Protein AF-A0A5K0W250-F1 (afdb_monomer)

Solvent-accessible surface area (backbone atoms only — not comparable to full-atom values): 17756 Å² total; per-residue (Å²): 133,63,61,58,96,88,38,73,66,86,60,79,82,60,79,70,53,56,56,56,51,50,5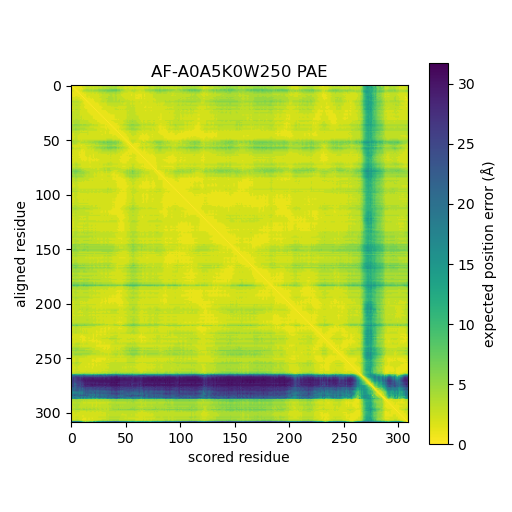0,57,58,65,50,50,58,69,55,44,44,79,78,52,69,74,56,58,79,32,24,36,36,56,65,59,72,46,67,79,70,46,65,46,98,88,66,50,79,48,60,53,56,64,34,53,45,61,74,27,59,80,48,76,64,46,75,96,46,53,82,70,36,53,45,42,55,68,50,26,30,62,35,80,50,66,65,50,19,50,52,47,31,51,47,36,34,58,77,46,15,83,43,23,37,29,36,31,16,77,38,40,70,58,38,52,50,49,54,53,48,44,75,78,39,46,70,61,50,28,50,24,34,35,66,34,46,83,60,80,86,53,71,55,62,61,38,49,57,58,48,57,76,72,51,51,61,33,54,67,61,18,51,52,50,49,63,59,68,71,43,96,60,60,65,27,42,49,48,67,67,25,64,53,47,66,34,36,43,26,36,39,59,78,88,36,42,80,46,49,69,62,47,36,40,32,40,61,64,49,51,56,21,45,56,72,46,69,58,67,74,49,59,43,29,32,28,88,60,44,85,43,57,67,91,70,67,57,69,50,69,44,79,88,59,39,54,53,35,30,38,70,58,77,89,63,98,61,95,70,74,88,85,70,82,48,75,77,48,54,65,48,52,65,72,52,50,34,48,75,89,67,66,57,91,95,65,55,63,48,86,42,78,50,68,90,130

Secondary structure (DSSP, 8-state):
--EETTEEP-----TTHHHHHHHHHHHHHHHHHTTS--GGGSEEEEE------EE-TTS-EE--HHHHHHTSHHHHTPPP-GGG-BSS-HHHHH-S-HHHHHHHHHHHHHHTGGGEEEEEEEEHHHHHHHHHHHHHHHHHHHHHHHHT---TT---HHHHHHHHTT----HHHHHHHHHHHTSS--TTHHHHHSTT--EEEEE-SGGGGGGHHHHHHHHTT--EE--EEE-SS-EEEE-S-TTS-TTS---EE-TTSSEEEEEE----SS---TT---HHHHHHHGGG-EETTTPPTT--EEEEEE---

Foldseek 3Di:
DDDDPPHDDFADDDPCLLVVVLVQVVVQVVLVCVPPNDLLQFAELELAAFEDWDADPVGDIGGFPSNVNLPDCCNQVPPDDSNHHHLQDSLLRNDHDSLLSLLLSVLSCLLRLARHAEYEYAALVSVVVSVVSCLVCLLVSLVCLQQLHDDPVNPDPSSRVVSSVRRDHDNPSSVQSCVLSVDPALFQVSCSSRVNHQAYEHDCPDPNVVCVVVCCRNNVPRAYFDFADAGRNWGFFTFSCRRDDSVPTDTDGDCVTFFKKWQFDDPDPDDDPPPDPDPVNVVVSVVRIDGPVGDDPPTDTDIDTDGDD

Nearest PDB structures (foldseek):
  5kod-assembly4_D  TM=9.990E-01  e=1.930E-44  Arabidopsis thaliana
  7vka-assembly1_A  TM=9.554E-01  e=7.913E-46  Arabidopsis thaliana
  7vka-assembly2_B  TM=9.725E-01  e=6.293E-45  Arabidopsis thaliana
  4b2g-assembly1_A  TM=9.605E-01  e=8.724E-43  Vitis vinifera
  4b2g-assembly2_B  TM=9.635E-01  e=1.027E-41  Vitis vinifera

Mean predicted aligned error: 4.67 Å

InterPro domains:
  IPR004993 GH3 family [PTHR31901] (1-309)
  IPR055377 GH3, middle domain [PF23571] (251-309)

Sequence (309 aa):
SGTSGGERKLMPTIEQELERRSLLYSLLMPVMDQFVPGLDKGKGMYFLFVKSEAKTPGGLVARPVLTSYYKSKHFTERPFDPYTNYTSPDETILCPDPFQSMYSQLLCGLIQHKEVLRVGAVFASGFIRAIKFLEHNWTELARDIRNGHLNSRITDLSVREAVTKILKPDPELAELIEGECMKNSWQGIIPRLWPNTKYIDIIVTGTMAQYIPTLDFYCNRLPLVCTMYASSECYFGLNLNPLSDPKDVCYTLIPTMAYFEFLPVHRNNGVTDPHVISKTQWEKEEKELVELVDVKLGHEYELVVTTFA

Structure (mmCIF, N/CA/C/O backbone):
data_AF-A0A5K0W250-F1
#
_entry.id   AF-A0A5K0W250-F1
#
loop_
_atom_site.group_PDB
_atom_site.id
_atom_site.type_symbol
_atom_site.label_atom_id
_atom_site.label_alt_id
_atom_site.label_comp_id
_atom_site.label_asym_id
_atom_site.label_entity_id
_atom_site.label_seq_id
_atom_site.pdbx_PDB_ins_code
_atom_site.Cartn_x
_atom_site.Cartn_y
_atom_site.Cartn_z
_atom_site.occupancy
_atom_site.B_iso_or_equiv
_atom_site.auth_seq_id
_atom_site.auth_comp_id
_atom_site.auth_asym_id
_atom_site.auth_atom_id
_atom_site.pdbx_PDB_model_num
ATOM 1 N N . SER A 1 1 ? 13.986 2.301 -5.639 1.00 89.19 1 SER A N 1
ATOM 2 C CA . SER A 1 1 ? 14.696 2.660 -4.384 1.00 89.19 1 SER A CA 1
ATOM 3 C C . SER A 1 1 ? 16.207 2.476 -4.477 1.00 89.19 1 SER A C 1
ATOM 5 O O . SER A 1 1 ? 16.887 2.820 -3.517 1.00 89.19 1 SER A O 1
ATOM 7 N N . GLY A 1 2 ? 16.734 1.961 -5.596 1.00 95.38 2 GLY A N 1
ATOM 8 C CA . GLY A 1 2 ? 18.172 1.830 -5.797 1.00 95.38 2 GLY A CA 1
ATOM 9 C C . GLY A 1 2 ? 18.910 3.163 -5.688 1.00 95.38 2 GLY A C 1
ATOM 10 O O . GLY A 1 2 ? 18.343 4.238 -5.924 1.00 95.38 2 GLY A O 1
ATOM 11 N N . THR A 1 3 ? 20.181 3.065 -5.328 1.00 97.06 3 THR A N 1
ATOM 12 C CA . THR A 1 3 ? 21.077 4.200 -5.138 1.00 97.06 3 THR A CA 1
ATOM 13 C C . THR A 1 3 ? 22.264 4.124 -6.094 1.00 97.06 3 THR A C 1
ATOM 15 O O . THR A 1 3 ? 22.542 3.080 -6.685 1.00 97.06 3 THR A O 1
ATOM 18 N N . SER A 1 4 ? 22.938 5.253 -6.281 1.00 96.12 4 SER A N 1
ATOM 19 C CA . SER A 1 4 ? 24.242 5.368 -6.930 1.00 96.12 4 SER A CA 1
ATOM 20 C C . SER A 1 4 ? 25.051 6.401 -6.152 1.00 96.12 4 SER A C 1
ATOM 22 O O . SER A 1 4 ? 24.543 7.484 -5.873 1.00 96.12 4 SER A O 1
ATOM 24 N N . GLY A 1 5 ? 26.261 6.048 -5.712 1.00 96.12 5 GLY A N 1
ATOM 25 C CA . GLY A 1 5 ? 27.067 6.924 -4.849 1.00 96.12 5 GLY A CA 1
ATOM 26 C C . GLY A 1 5 ? 26.409 7.264 -3.502 1.00 96.12 5 GLY A C 1
ATOM 27 O O . GLY A 1 5 ? 26.642 8.338 -2.967 1.00 96.12 5 GLY A O 1
ATOM 28 N N . GLY A 1 6 ? 25.551 6.383 -2.974 1.00 95.50 6 GLY A N 1
ATOM 29 C CA . GLY A 1 6 ? 24.788 6.615 -1.737 1.00 95.50 6 GLY A CA 1
ATOM 30 C C . GLY A 1 6 ? 23.476 7.386 -1.926 1.00 95.50 6 GLY A C 1
ATOM 31 O O . GLY A 1 6 ? 22.594 7.297 -1.075 1.00 95.50 6 GLY A O 1
ATOM 32 N N . GLU A 1 7 ? 23.288 8.040 -3.071 1.00 95.12 7 GLU A N 1
ATOM 33 C CA . GLU A 1 7 ? 22.112 8.857 -3.366 1.00 95.12 7 GLU A CA 1
ATOM 34 C C . GLU A 1 7 ? 21.066 8.101 -4.182 1.00 95.12 7 GLU A C 1
ATOM 36 O O . GLU A 1 7 ? 21.379 7.198 -4.958 1.00 95.12 7 GLU A O 1
ATOM 41 N N . ARG A 1 8 ? 19.788 8.459 -4.020 1.00 97.00 8 ARG A N 1
ATOM 42 C CA . ARG A 1 8 ? 18.691 7.825 -4.771 1.00 97.00 8 ARG A CA 1
ATOM 43 C C . ARG A 1 8 ? 18.822 8.131 -6.261 1.00 97.00 8 ARG A C 1
ATOM 45 O O . ARG A 1 8 ? 18.962 9.290 -6.641 1.00 97.00 8 ARG A O 1
ATOM 52 N N . LYS A 1 9 ? 18.688 7.102 -7.105 1.00 97.62 9 LYS A N 1
ATOM 53 C CA . LYS A 1 9 ? 18.642 7.292 -8.562 1.00 97.62 9 LYS A CA 1
ATOM 54 C C . LYS A 1 9 ? 17.445 8.178 -8.943 1.00 97.62 9 LYS A C 1
ATOM 56 O O . LYS A 1 9 ? 16.330 7.951 -8.464 1.00 97.62 9 LYS A O 1
ATOM 61 N N . LEU A 1 10 ? 17.689 9.181 -9.785 1.00 97.75 10 LEU A N 1
ATOM 62 C CA . LEU A 1 10 ? 16.669 10.091 -10.302 1.00 97.75 10 LEU A CA 1
ATOM 63 C C . LEU A 1 10 ? 16.132 9.540 -11.620 1.00 97.75 10 LEU A C 1
ATOM 65 O O . LEU A 1 10 ? 16.857 9.509 -12.609 1.00 97.75 10 LEU A O 1
ATOM 69 N N . MET A 1 11 ? 14.871 9.115 -11.614 1.00 97.69 11 MET A N 1
ATOM 70 C CA . MET A 1 11 ? 14.216 8.551 -12.791 1.00 97.69 11 MET A CA 1
ATOM 71 C C . MET A 1 11 ? 13.309 9.612 -13.412 1.00 97.69 11 MET A C 1
ATOM 73 O O . MET A 1 11 ? 12.381 10.063 -12.729 1.00 97.69 11 MET A O 1
ATOM 77 N N . PRO A 1 12 ? 13.598 10.075 -14.642 1.00 97.12 12 PRO A N 1
ATOM 78 C CA . PRO A 1 12 ? 12.765 11.066 -15.302 1.00 97.12 12 PRO A CA 1
ATOM 79 C C . PRO A 1 12 ? 11.382 10.480 -15.593 1.00 97.12 12 PRO A C 1
ATOM 81 O O . PRO A 1 12 ? 11.216 9.278 -15.782 1.00 97.12 12 PRO A O 1
ATOM 84 N N . THR A 1 13 ? 10.372 11.340 -15.599 1.00 97.44 13 THR A N 1
ATOM 85 C CA . THR A 1 13 ? 8.993 10.970 -15.913 1.00 97.44 13 THR A CA 1
ATOM 86 C C . THR A 1 13 ? 8.296 12.174 -16.534 1.00 97.44 13 THR A C 1
ATOM 88 O O . THR A 1 13 ? 8.673 13.314 -16.253 1.00 97.44 13 THR A O 1
ATOM 91 N N . ILE A 1 14 ? 7.285 11.917 -17.355 1.00 96.94 14 ILE A N 1
ATOM 92 C CA . ILE A 1 14 ? 6.427 12.931 -17.973 1.00 96.94 14 ILE A CA 1
ATOM 93 C C . ILE A 1 14 ? 5.025 12.875 -17.363 1.00 96.94 14 ILE A C 1
ATOM 95 O O . ILE A 1 14 ? 4.662 11.899 -16.704 1.00 96.94 14 ILE A O 1
ATOM 99 N N . GLU A 1 15 ? 4.228 13.924 -17.556 1.00 94.94 15 GLU A N 1
ATOM 100 C CA . GLU A 1 15 ? 2.884 14.021 -16.970 1.00 94.94 15 GLU A CA 1
ATOM 101 C C . GLU A 1 15 ? 1.970 12.876 -17.434 1.00 94.94 15 GLU A C 1
ATOM 103 O O . GLU A 1 15 ? 1.297 12.254 -16.612 1.00 94.94 15 GLU A O 1
ATOM 108 N N . GLN A 1 16 ? 2.048 12.513 -18.717 1.00 95.00 16 GLN A N 1
ATOM 109 C CA . GLN A 1 16 ? 1.264 11.439 -19.336 1.00 95.00 16 GLN A CA 1
ATOM 110 C C . GLN A 1 16 ? 1.519 10.058 -18.704 1.00 95.00 16 GLN A C 1
ATOM 112 O O . GLN A 1 16 ? 0.654 9.185 -18.750 1.00 95.00 16 GLN A O 1
ATOM 117 N N . GLU A 1 17 ? 2.666 9.838 -18.051 1.00 96.31 17 GLU A N 1
ATOM 118 C CA . GLU A 1 17 ? 2.930 8.575 -17.345 1.00 96.31 17 GLU A CA 1
ATOM 119 C C . GLU A 1 17 ? 1.996 8.363 -16.146 1.00 96.31 17 GLU A C 1
ATOM 121 O O . GLU A 1 17 ? 1.767 7.227 -15.727 1.00 96.31 17 GLU A O 1
ATOM 126 N N . LEU A 1 18 ? 1.413 9.427 -15.581 1.00 94.94 18 LEU A N 1
ATOM 127 C CA . LEU A 1 18 ? 0.404 9.280 -14.529 1.00 94.94 18 LEU A CA 1
ATOM 128 C C . LEU A 1 18 ? -0.884 8.626 -15.044 1.00 94.94 18 LEU A C 1
ATOM 130 O O . LEU A 1 18 ? -1.505 7.863 -14.298 1.00 94.94 18 LEU A O 1
ATOM 134 N N . GLU A 1 19 ? -1.247 8.845 -16.309 1.00 95.56 19 GLU A N 1
ATOM 135 C CA . GLU A 1 19 ? -2.397 8.188 -16.933 1.00 95.56 19 GLU A CA 1
ATOM 136 C C . GLU A 1 19 ? -2.154 6.682 -17.065 1.00 95.56 19 GLU A C 1
ATOM 138 O O . GLU A 1 19 ? -2.996 5.888 -16.649 1.00 95.56 19 GLU A O 1
ATOM 143 N N . ARG A 1 20 ? -0.965 6.269 -17.531 1.00 96.31 20 ARG A N 1
ATOM 144 C CA . ARG A 1 20 ? -0.596 4.843 -17.641 1.00 96.31 20 ARG A CA 1
ATOM 145 C C . ARG A 1 20 ? -0.542 4.150 -16.284 1.00 96.31 20 ARG A C 1
ATOM 147 O O . ARG A 1 20 ? -1.030 3.033 -16.134 1.00 96.31 20 ARG A O 1
ATOM 154 N N . ARG A 1 21 ? 0.013 4.815 -15.265 1.00 96.62 21 ARG A N 1
ATOM 155 C CA . ARG A 1 21 ? 0.019 4.293 -13.887 1.00 96.62 21 ARG A CA 1
ATOM 156 C C . ARG A 1 21 ? -1.402 4.090 -13.371 1.00 96.62 21 ARG A C 1
ATOM 158 O O . ARG A 1 21 ? -1.698 3.045 -12.800 1.00 96.62 21 ARG A O 1
ATOM 165 N N . SER A 1 22 ? -2.276 5.069 -13.597 1.00 95.06 22 SER A N 1
ATOM 166 C CA . SER A 1 22 ? -3.686 4.998 -13.196 1.00 95.06 22 SER A CA 1
ATOM 167 C C . SER A 1 22 ? -4.443 3.905 -13.949 1.00 95.06 22 SER A C 1
ATOM 169 O O . SER A 1 22 ? -5.249 3.208 -13.339 1.00 95.06 22 SER A O 1
ATOM 171 N N . LEU A 1 23 ? -4.135 3.701 -15.233 1.00 95.81 23 LEU A N 1
ATOM 172 C CA . LEU A 1 23 ? -4.641 2.576 -16.018 1.00 95.81 23 LEU A CA 1
ATOM 173 C C . LEU A 1 23 ? -4.213 1.236 -15.409 1.00 95.81 23 LEU A C 1
ATOM 175 O O . LEU A 1 23 ? -5.051 0.363 -15.239 1.00 95.81 23 LEU A O 1
ATOM 179 N N . LEU A 1 24 ? -2.943 1.060 -15.029 1.00 97.44 24 LEU A N 1
ATOM 180 C CA . LEU A 1 24 ? -2.528 -0.199 -14.400 1.00 97.44 24 LEU A CA 1
ATOM 181 C C . LEU A 1 24 ? -3.268 -0.440 -13.073 1.00 97.44 24 LEU A C 1
ATOM 183 O O . LEU A 1 24 ? -3.718 -1.556 -12.820 1.00 97.44 24 LEU A O 1
ATOM 187 N N . TYR A 1 25 ? -3.442 0.602 -12.249 1.00 96.81 25 TYR A N 1
ATOM 188 C CA . TYR A 1 25 ? -4.225 0.505 -11.012 1.00 96.81 25 TYR A CA 1
ATOM 189 C C . TYR A 1 25 ? -5.688 0.122 -11.268 1.00 96.81 25 TYR A C 1
ATOM 191 O O . TYR A 1 25 ? -6.242 -0.677 -10.511 1.00 96.81 25 TYR A O 1
ATOM 199 N N . SER A 1 26 ? -6.309 0.641 -12.332 1.00 96.69 26 SER A N 1
ATOM 200 C CA . SER A 1 26 ? -7.714 0.348 -12.638 1.00 96.69 26 SER A CA 1
ATOM 201 C C . SER A 1 26 ? -7.953 -1.100 -13.074 1.00 96.69 26 SER A C 1
ATOM 203 O O . SER A 1 26 ? -9.081 -1.575 -12.983 1.00 96.69 26 SER A O 1
ATOM 205 N N . LEU A 1 27 ? -6.907 -1.832 -13.477 1.00 98.06 27 LEU A N 1
ATOM 206 C CA . LEU A 1 27 ? -6.991 -3.257 -13.815 1.00 98.06 27 LEU A CA 1
ATOM 207 C C . LEU A 1 27 ? -6.981 -4.178 -12.585 1.00 98.06 27 LEU A C 1
ATOM 209 O O . LEU A 1 27 ? -7.444 -5.315 -12.679 1.00 98.06 27 LEU A O 1
ATOM 213 N N . LEU A 1 28 ? -6.487 -3.715 -11.430 1.00 98.19 28 LEU A N 1
ATOM 214 C CA . LEU A 1 28 ? -6.275 -4.578 -10.259 1.00 98.19 28 LEU A CA 1
ATOM 215 C C . LEU A 1 28 ? -7.587 -5.135 -9.696 1.00 98.19 28 LEU A C 1
ATOM 217 O O . LEU A 1 28 ? -7.700 -6.331 -9.427 1.00 98.19 28 LEU A O 1
ATOM 221 N N . MET A 1 29 ? -8.588 -4.272 -9.522 1.00 97.88 29 MET A N 1
ATOM 222 C CA . MET A 1 29 ? -9.851 -4.648 -8.884 1.00 97.88 29 MET A CA 1
ATOM 223 C C . MET A 1 29 ? -10.766 -5.483 -9.794 1.00 97.88 29 MET A C 1
ATOM 225 O O . MET A 1 29 ? -11.305 -6.467 -9.296 1.00 97.88 29 MET A O 1
ATOM 229 N N . PRO A 1 30 ? -10.875 -5.216 -11.113 1.00 98.12 30 PRO A N 1
ATOM 230 C CA . PRO A 1 30 ? -11.543 -6.125 -12.048 1.00 98.12 30 PRO A CA 1
ATOM 231 C C . PRO A 1 30 ? -10.926 -7.528 -12.115 1.00 98.12 30 PRO A C 1
ATOM 233 O O . PRO A 1 30 ? -11.645 -8.507 -12.312 1.00 98.12 30 PRO A O 1
ATOM 236 N N . VAL A 1 31 ? -9.602 -7.656 -11.955 1.00 98.31 31 VAL A N 1
ATOM 237 C CA . VAL A 1 31 ? -8.966 -8.976 -11.819 1.00 98.31 31 VAL A CA 1
ATOM 238 C C . VAL A 1 31 ? -9.346 -9.604 -10.484 1.00 98.31 31 VAL A C 1
ATOM 240 O O . VAL A 1 31 ? -9.804 -10.739 -10.466 1.00 98.31 31 VAL A O 1
ATOM 243 N N . MET A 1 32 ? -9.221 -8.872 -9.375 1.00 98.38 32 MET A N 1
ATOM 244 C CA . MET A 1 32 ? -9.539 -9.386 -8.040 1.00 98.38 32 MET A CA 1
ATOM 245 C C . MET A 1 32 ? -10.999 -9.842 -7.888 1.00 98.38 32 MET A C 1
ATOM 247 O O . MET A 1 32 ? -11.246 -10.875 -7.267 1.00 98.38 32 MET A O 1
ATOM 251 N N . ASP A 1 33 ? -11.964 -9.116 -8.456 1.00 97.31 33 ASP A N 1
ATOM 252 C CA . ASP A 1 33 ? -13.399 -9.418 -8.321 1.00 97.31 33 ASP A CA 1
ATOM 253 C C . ASP A 1 33 ? -13.782 -10.784 -8.926 1.00 97.31 33 ASP A C 1
ATOM 255 O O . ASP A 1 33 ? -14.722 -11.430 -8.465 1.00 97.31 33 ASP A O 1
ATOM 259 N N . GLN A 1 34 ? -12.985 -11.299 -9.872 1.00 98.06 34 GLN A N 1
ATOM 260 C CA . GLN A 1 34 ? -13.142 -12.659 -10.407 1.00 98.06 34 GLN A CA 1
ATOM 261 C C . GLN A 1 34 ? -12.843 -13.754 -9.368 1.00 98.06 34 GLN A C 1
ATOM 263 O O . GLN A 1 34 ? -13.320 -14.879 -9.507 1.00 98.06 34 GLN A O 1
ATOM 268 N N . PHE A 1 35 ? -12.062 -13.439 -8.329 1.00 98.25 35 PHE A N 1
ATOM 269 C CA . PHE A 1 35 ? -11.615 -14.386 -7.302 1.00 98.25 35 PHE A CA 1
ATOM 270 C C . PHE A 1 35 ? -12.261 -14.130 -5.939 1.00 98.25 35 PHE A C 1
ATOM 272 O O . PHE A 1 35 ? -12.569 -15.070 -5.206 1.00 98.25 35 PHE A O 1
ATOM 279 N N . VAL A 1 36 ? -12.456 -12.860 -5.580 1.00 98.12 36 VAL A N 1
ATOM 280 C CA . VAL A 1 36 ? -12.993 -12.439 -4.283 1.00 98.12 36 VAL A CA 1
ATOM 281 C C . VAL A 1 36 ? -14.141 -11.454 -4.520 1.00 98.12 36 VAL A C 1
ATOM 283 O O . VAL A 1 36 ? -13.928 -10.243 -4.481 1.00 98.12 36 VAL A O 1
ATOM 286 N N . PRO A 1 37 ? -15.374 -11.944 -4.738 1.00 97.38 37 PRO A N 1
ATOM 287 C CA . PRO A 1 37 ? -16.498 -11.081 -5.070 1.00 97.38 37 PRO A CA 1
ATOM 288 C C . PRO A 1 37 ? -16.956 -10.241 -3.874 1.00 97.38 37 PRO A C 1
ATOM 290 O O . PRO A 1 37 ? -16.773 -10.603 -2.699 1.00 97.38 37 PRO A O 1
ATOM 293 N N . GLY A 1 38 ? -17.643 -9.137 -4.168 1.00 97.69 38 GLY A N 1
ATOM 294 C CA . GLY A 1 38 ? -18.330 -8.328 -3.160 1.00 97.69 38 GLY A CA 1
ATOM 295 C C . GLY A 1 38 ? -17.401 -7.410 -2.362 1.00 97.69 38 GLY A C 1
ATOM 296 O O . GLY A 1 38 ? -17.699 -7.122 -1.201 1.00 97.69 38 GLY A O 1
ATOM 297 N N . LEU A 1 39 ? -16.239 -7.043 -2.914 1.00 98.25 39 LEU A N 1
ATOM 298 C CA . LEU A 1 39 ? -15.316 -6.077 -2.297 1.00 98.25 39 LEU A CA 1
ATOM 299 C C . LEU A 1 39 ? -15.808 -4.627 -2.423 1.00 98.25 39 LEU A C 1
ATOM 301 O O . LEU A 1 39 ? -15.399 -3.785 -1.630 1.00 98.25 39 LEU A O 1
ATOM 305 N N . ASP A 1 40 ? -16.719 -4.368 -3.358 1.00 97.88 40 ASP A N 1
ATOM 306 C CA . ASP A 1 40 ? -17.463 -3.120 -3.560 1.00 97.88 40 ASP A CA 1
ATOM 307 C C . ASP A 1 40 ? -18.420 -2.783 -2.399 1.00 97.88 40 ASP A C 1
ATOM 309 O O . ASP A 1 40 ? -18.836 -1.637 -2.237 1.00 97.88 40 ASP A O 1
ATOM 313 N N . LYS A 1 41 ? -18.759 -3.774 -1.565 1.00 98.19 41 LYS A N 1
ATOM 314 C CA . LYS A 1 41 ? -19.709 -3.647 -0.443 1.00 98.19 41 LYS A CA 1
ATOM 315 C C . LYS A 1 41 ? -19.074 -3.193 0.872 1.00 98.19 41 LYS A C 1
ATOM 317 O O . LYS A 1 41 ? -19.741 -3.199 1.905 1.00 98.19 41 LYS A O 1
ATOM 322 N N . GLY A 1 42 ? -17.790 -2.856 0.864 1.00 98.19 42 GLY A N 1
ATOM 323 C CA . GLY A 1 42 ? -17.066 -2.448 2.059 1.00 98.19 42 GLY A CA 1
ATOM 324 C C . GLY A 1 42 ? -15.871 -1.571 1.729 1.00 98.19 42 GLY A C 1
ATOM 325 O O . GLY A 1 42 ? -15.853 -0.872 0.718 1.00 98.19 42 GLY A O 1
ATOM 326 N N . LYS A 1 43 ? -14.879 -1.585 2.616 1.00 98.81 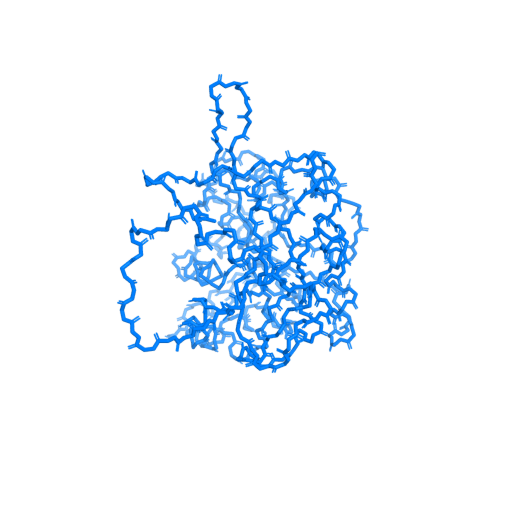43 LYS A N 1
ATOM 327 C CA . LYS A 1 43 ? -13.706 -0.714 2.562 1.00 98.81 43 LYS A CA 1
ATOM 328 C C . LYS A 1 43 ? -12.407 -1.502 2.557 1.00 98.81 43 LYS A C 1
ATOM 330 O O . LYS A 1 43 ? -12.314 -2.614 3.084 1.00 98.81 43 LYS A O 1
ATOM 335 N N . GLY A 1 44 ? -11.382 -0.886 1.981 1.00 98.75 44 GLY A N 1
ATOM 336 C CA . GLY A 1 44 ? -9.995 -1.305 2.140 1.00 98.75 44 GLY A CA 1
ATOM 337 C C . GLY A 1 44 ? -9.291 -0.503 3.232 1.00 98.75 44 GLY A C 1
ATOM 338 O O . GLY A 1 44 ? -9.280 0.726 3.175 1.00 98.75 44 GLY A O 1
ATOM 339 N N . MET A 1 45 ? -8.659 -1.170 4.197 1.00 98.81 45 MET A N 1
ATOM 340 C CA . MET A 1 45 ? -7.776 -0.506 5.161 1.00 98.81 45 MET A CA 1
ATOM 341 C C . MET A 1 45 ? -6.325 -0.588 4.684 1.00 98.81 45 MET A C 1
ATOM 343 O O . MET A 1 45 ? -5.638 -1.583 4.913 1.00 98.81 45 MET A O 1
ATOM 347 N N . TYR A 1 46 ? -5.858 0.474 4.030 1.00 98.81 46 TYR A N 1
ATOM 348 C CA . TYR A 1 46 ? -4.500 0.563 3.500 1.00 98.81 46 TYR A CA 1
ATOM 349 C C . TYR A 1 46 ? -3.668 1.594 4.256 1.00 98.81 46 TYR A C 1
ATOM 351 O O . TYR A 1 46 ? -4.079 2.744 4.396 1.00 98.81 46 TYR A O 1
ATOM 359 N N . PHE A 1 47 ? -2.472 1.189 4.688 1.00 98.75 47 PHE A N 1
ATOM 360 C CA . PHE A 1 47 ? -1.487 2.086 5.294 1.00 98.75 47 PHE A CA 1
ATOM 361 C C . PHE A 1 47 ? -0.568 2.665 4.215 1.00 98.75 47 PHE A C 1
ATOM 363 O O . PHE A 1 47 ? 0.416 2.036 3.801 1.00 98.75 47 PHE A O 1
ATOM 370 N N . LEU A 1 48 ? -0.907 3.865 3.745 1.00 98.62 48 LEU A N 1
ATOM 371 C CA . LEU A 1 48 ? -0.235 4.553 2.641 1.00 98.62 48 LEU A CA 1
ATOM 372 C C . LEU A 1 48 ? 0.511 5.780 3.169 1.00 98.62 48 LEU A C 1
ATOM 374 O O . LEU A 1 48 ? -0.007 6.517 3.999 1.00 98.62 48 LEU A O 1
ATOM 378 N N . PHE A 1 49 ? 1.740 6.009 2.706 1.00 98.44 49 PHE A N 1
ATOM 379 C CA . PHE A 1 49 ? 2.588 7.075 3.247 1.00 98.44 49 PHE A CA 1
ATOM 380 C C . PHE A 1 49 ? 3.279 7.858 2.142 1.00 98.44 49 PHE A C 1
ATOM 382 O O . PHE A 1 49 ? 3.988 7.278 1.310 1.00 98.44 49 PHE A O 1
ATOM 389 N N . VAL A 1 50 ? 3.170 9.182 2.208 1.00 98.25 50 VAL A N 1
ATOM 390 C CA . VAL A 1 50 ? 4.089 10.075 1.504 1.00 98.25 50 VAL A CA 1
ATOM 391 C C . VAL A 1 50 ? 5.482 10.050 2.148 1.00 98.25 50 VAL A C 1
ATOM 393 O O . VAL A 1 50 ? 5.698 9.579 3.268 1.00 98.25 50 VAL A O 1
ATOM 396 N N . LYS A 1 51 ? 6.471 10.528 1.399 1.00 95.62 51 LYS A N 1
ATOM 397 C CA . LYS A 1 51 ? 7.873 10.666 1.817 1.00 95.62 51 LYS A CA 1
ATOM 398 C C . LYS A 1 51 ? 8.390 12.047 1.445 1.00 95.62 51 LYS A C 1
ATOM 400 O O . LYS A 1 51 ? 7.749 12.750 0.670 1.00 95.62 51 LYS A O 1
ATOM 405 N N . SER A 1 52 ? 9.557 12.395 1.982 1.00 93.81 52 SER A N 1
ATOM 406 C CA . SER A 1 52 ? 10.229 13.656 1.689 1.00 93.81 52 SER A CA 1
ATOM 407 C C . SER A 1 52 ? 10.440 13.876 0.189 1.00 93.81 52 SER A C 1
ATOM 409 O O . SER A 1 52 ? 10.598 12.936 -0.597 1.00 93.81 52 SER A O 1
ATOM 411 N N . GLU A 1 53 ? 10.443 15.152 -0.177 1.00 94.94 53 GLU A N 1
ATOM 412 C CA . GLU A 1 53 ? 10.653 15.651 -1.531 1.00 94.94 53 GLU A CA 1
ATOM 413 C C . GLU A 1 53 ? 11.817 16.639 -1.504 1.00 94.94 53 GLU A C 1
ATOM 415 O O . GLU A 1 53 ? 12.078 17.278 -0.483 1.00 94.94 53 GLU A O 1
ATOM 420 N N . ALA A 1 54 ? 12.502 16.773 -2.631 1.00 95.50 54 ALA A N 1
ATOM 421 C CA . ALA A 1 54 ? 13.559 17.751 -2.835 1.00 95.50 54 ALA A CA 1
ATOM 422 C C . ALA A 1 54 ? 13.347 18.475 -4.168 1.00 95.50 54 ALA A C 1
ATOM 424 O O . ALA A 1 54 ? 12.560 18.035 -5.008 1.00 95.50 54 ALA A O 1
ATOM 425 N N . LYS A 1 55 ? 14.064 19.580 -4.376 1.00 97.50 55 LYS A N 1
ATOM 426 C CA . LYS A 1 55 ? 14.163 20.238 -5.682 1.00 97.50 55 LYS A CA 1
ATOM 427 C C . LYS A 1 55 ? 15.570 20.059 -6.235 1.00 97.50 55 LYS A C 1
ATOM 429 O O . LYS A 1 55 ? 16.542 20.213 -5.500 1.00 97.50 55 LYS A O 1
ATOM 434 N N . THR A 1 56 ? 15.675 19.731 -7.516 1.00 96.94 56 THR A N 1
ATOM 435 C CA . THR A 1 56 ? 16.951 19.729 -8.236 1.00 96.94 56 THR A CA 1
ATOM 436 C C . THR A 1 56 ? 17.446 21.171 -8.425 1.00 96.94 56 THR A C 1
ATOM 438 O O . THR A 1 56 ? 16.647 22.106 -8.314 1.00 96.94 56 THR A O 1
ATOM 441 N N . PRO A 1 57 ? 18.732 21.392 -8.762 1.00 97.88 57 PRO A N 1
ATOM 442 C CA . PRO A 1 57 ? 19.243 22.734 -9.060 1.00 97.88 57 PRO A CA 1
ATOM 443 C C . PRO A 1 57 ? 18.474 23.461 -10.176 1.00 97.88 57 PRO A C 1
ATOM 445 O O . PRO A 1 57 ? 18.365 24.681 -10.151 1.00 97.88 57 PRO A O 1
ATOM 448 N N . GLY A 1 58 ? 17.895 22.714 -11.124 1.00 97.25 58 GLY A N 1
ATOM 449 C CA . GLY A 1 58 ? 17.034 23.249 -12.186 1.00 97.25 58 GLY A CA 1
ATOM 450 C C . GLY A 1 58 ? 15.578 23.496 -11.769 1.00 97.25 58 GLY A C 1
ATOM 451 O O . GLY A 1 58 ? 14.758 23.847 -12.609 1.00 97.25 58 GLY A O 1
ATOM 452 N N . GLY A 1 59 ? 15.227 23.284 -10.498 1.00 97.44 59 GLY A N 1
ATOM 453 C CA . GLY A 1 59 ? 13.891 23.538 -9.951 1.00 97.44 59 GLY A CA 1
ATOM 454 C C . GLY A 1 59 ? 12.889 22.385 -10.077 1.00 97.44 59 GLY A C 1
ATOM 455 O O . GLY A 1 59 ? 11.784 22.504 -9.544 1.00 97.44 59 GLY A O 1
ATOM 456 N N . LEU A 1 60 ? 13.256 21.265 -10.713 1.00 97.69 60 LEU A N 1
ATOM 457 C CA . LEU A 1 60 ? 12.387 20.087 -10.833 1.00 97.69 60 LEU A CA 1
ATOM 458 C C . LEU A 1 60 ? 12.235 19.369 -9.489 1.00 97.69 60 LEU A C 1
ATOM 460 O O . LEU A 1 60 ? 13.180 19.285 -8.708 1.00 97.69 60 LEU A O 1
ATOM 464 N N . VAL A 1 61 ? 11.052 18.819 -9.222 1.00 97.62 61 VAL A N 1
ATOM 465 C CA . VAL A 1 61 ? 10.782 18.078 -7.983 1.00 97.62 61 VAL A CA 1
ATOM 466 C C . VAL A 1 61 ? 11.318 16.650 -8.093 1.00 97.62 61 VAL A C 1
ATOM 468 O O . VAL A 1 61 ? 10.985 15.923 -9.024 1.00 97.62 61 VAL A O 1
ATOM 471 N N . ALA A 1 62 ? 12.102 16.227 -7.105 1.00 98.00 62 ALA A N 1
ATOM 472 C CA . ALA A 1 62 ? 12.587 14.863 -6.940 1.00 98.00 62 ALA A CA 1
ATOM 473 C C . ALA A 1 62 ? 11.913 14.216 -5.724 1.00 98.00 62 ALA A C 1
ATOM 475 O O . ALA A 1 62 ? 12.054 14.684 -4.591 1.00 98.00 62 ALA A O 1
ATOM 476 N N . ARG A 1 63 ? 11.167 13.130 -5.951 1.00 97.75 63 ARG A N 1
ATOM 477 C CA . ARG A 1 63 ? 10.425 12.408 -4.905 1.00 97.75 63 ARG A CA 1
ATOM 478 C C . ARG A 1 63 ? 10.159 10.952 -5.289 1.00 97.75 63 ARG A C 1
ATOM 480 O O . ARG A 1 63 ? 10.211 10.621 -6.471 1.00 97.75 63 ARG A O 1
ATOM 487 N N . PRO A 1 64 ? 9.846 10.065 -4.326 1.00 98.25 64 PRO A N 1
ATOM 488 C CA . PRO A 1 64 ? 9.427 8.701 -4.640 1.00 98.25 64 PRO A CA 1
ATOM 489 C C . PRO A 1 64 ? 8.156 8.661 -5.493 1.00 98.25 64 PRO A C 1
ATOM 491 O O . PRO A 1 64 ? 7.250 9.471 -5.299 1.00 98.25 64 PRO A O 1
ATOM 494 N N . VAL A 1 65 ? 8.058 7.668 -6.382 1.00 98.00 65 VAL A N 1
ATOM 495 C CA . VAL A 1 65 ? 6.937 7.541 -7.329 1.00 98.00 65 VAL A CA 1
ATOM 496 C C . VAL A 1 65 ? 5.573 7.477 -6.635 1.00 98.00 65 VAL A C 1
ATOM 498 O O . VAL A 1 65 ? 4.639 8.145 -7.064 1.00 98.00 65 VAL A O 1
ATOM 501 N N . LEU A 1 66 ? 5.470 6.773 -5.503 1.00 98.00 66 LEU A N 1
ATOM 502 C CA . LEU A 1 66 ? 4.230 6.689 -4.726 1.00 98.00 66 LEU A CA 1
ATOM 503 C C . LEU A 1 66 ? 3.856 8.019 -4.068 1.00 98.00 66 LEU A C 1
ATOM 505 O O . LEU A 1 66 ? 2.694 8.398 -4.108 1.00 98.00 66 LEU A O 1
ATOM 509 N N . THR A 1 67 ? 4.829 8.778 -3.545 1.00 98.31 67 THR A N 1
ATOM 510 C CA . THR A 1 67 ? 4.575 10.153 -3.080 1.00 98.31 67 THR A CA 1
ATOM 511 C C . THR A 1 67 ? 4.012 11.000 -4.216 1.00 98.31 67 THR A C 1
ATOM 513 O O . THR A 1 67 ? 3.075 11.765 -4.005 1.00 98.31 67 THR A O 1
ATOM 516 N N . SER A 1 68 ? 4.570 10.855 -5.425 1.00 98.25 68 SER A N 1
ATOM 517 C CA . SER A 1 68 ? 4.074 11.575 -6.595 1.00 98.25 68 SER A CA 1
ATOM 518 C C . SER A 1 68 ? 2.650 11.180 -6.966 1.00 98.25 68 SER A C 1
ATOM 520 O O . SER A 1 68 ? 1.861 12.060 -7.291 1.00 98.25 68 SER A O 1
ATOM 522 N N . TYR A 1 69 ? 2.322 9.889 -6.889 1.00 98.38 69 TYR A N 1
ATOM 523 C CA . TYR A 1 69 ? 0.981 9.383 -7.163 1.00 98.38 69 TYR A CA 1
ATOM 524 C C . TYR A 1 69 ? -0.039 9.873 -6.128 1.00 98.38 69 TYR A C 1
ATOM 526 O O . TYR A 1 69 ? -1.037 10.472 -6.517 1.00 98.38 69 TYR A O 1
ATOM 534 N N . TYR A 1 70 ? 0.239 9.729 -4.826 1.00 98.31 70 TYR A N 1
ATOM 535 C CA . TYR A 1 70 ? -0.683 10.162 -3.766 1.00 98.31 70 TYR A CA 1
ATOM 536 C C . TYR A 1 70 ? -0.957 11.668 -3.794 1.00 98.31 70 TYR A C 1
ATOM 538 O O . TYR A 1 70 ? -2.055 12.093 -3.466 1.00 98.31 70 TYR A O 1
ATOM 546 N N . LYS A 1 71 ? 0.020 12.481 -4.219 1.00 98.06 71 LYS A N 1
ATOM 547 C CA . LYS A 1 71 ? -0.140 13.936 -4.387 1.00 98.06 71 LYS A CA 1
ATOM 548 C C . LYS A 1 71 ? -0.693 14.358 -5.750 1.00 98.06 71 LYS A C 1
ATOM 550 O O . LYS A 1 71 ? -0.793 15.554 -6.012 1.00 98.06 71 LYS A O 1
ATOM 555 N N . SER A 1 72 ? -0.973 13.414 -6.643 1.00 97.81 72 SER A N 1
ATOM 556 C CA . SER A 1 72 ? -1.535 13.711 -7.961 1.00 97.81 72 SER A CA 1
ATOM 557 C C . SER A 1 72 ? -3.057 13.779 -7.908 1.00 97.81 72 SER A C 1
ATOM 559 O O . SER A 1 72 ? -3.686 13.135 -7.067 1.00 97.81 72 SER A O 1
ATOM 561 N N . LYS A 1 73 ? -3.652 14.473 -8.881 1.00 96.75 73 LYS A N 1
ATOM 562 C CA . LYS A 1 73 ? -5.109 14.528 -9.053 1.00 96.75 73 LYS A CA 1
ATOM 563 C C . LYS A 1 73 ? -5.736 13.156 -9.297 1.00 96.75 73 LYS A C 1
ATOM 565 O O . LYS A 1 73 ? -6.854 12.921 -8.868 1.00 96.75 73 LYS A O 1
ATOM 570 N N . HIS A 1 74 ? -4.994 12.223 -9.895 1.00 95.88 74 HIS A N 1
ATOM 571 C CA . HIS A 1 74 ? -5.450 10.841 -10.066 1.00 95.88 74 HIS A CA 1
ATOM 572 C C . HIS A 1 74 ? -5.709 10.123 -8.741 1.00 95.88 74 HIS A C 1
ATOM 574 O O . HIS A 1 74 ? -6.451 9.148 -8.722 1.00 95.88 74 HIS A O 1
ATOM 580 N N . PHE A 1 75 ? -5.095 10.588 -7.650 1.00 97.06 75 PHE A N 1
ATOM 581 C CA . PHE A 1 75 ? -5.391 10.111 -6.311 1.00 97.06 75 PHE A CA 1
ATOM 582 C C . PHE A 1 75 ? -6.358 11.063 -5.606 1.00 97.06 75 PHE A C 1
ATOM 584 O O . PHE A 1 75 ? -7.464 10.651 -5.280 1.00 97.06 75 PHE A O 1
ATOM 591 N N . THR A 1 76 ? -5.997 12.335 -5.420 1.00 96.81 76 THR A N 1
ATOM 592 C CA . THR A 1 76 ? -6.755 13.274 -4.564 1.00 96.81 76 THR A CA 1
ATOM 593 C C . THR A 1 76 ? -8.099 13.717 -5.138 1.00 96.81 76 THR A C 1
ATOM 595 O O . THR A 1 76 ? -8.979 14.139 -4.399 1.00 96.81 76 THR A O 1
ATOM 598 N N . GLU A 1 77 ? -8.256 13.654 -6.458 1.00 96.38 77 GLU A N 1
ATOM 599 C CA . GLU A 1 77 ? -9.484 13.998 -7.187 1.00 96.38 77 GLU A CA 1
ATOM 600 C C . GLU A 1 77 ? -10.029 12.761 -7.927 1.00 96.38 77 GLU A C 1
ATOM 602 O O . GLU A 1 77 ? -10.714 12.884 -8.944 1.00 96.38 77 GLU A O 1
ATOM 607 N N . ARG A 1 78 ? -9.703 11.548 -7.443 1.00 94.88 78 ARG A N 1
ATOM 608 C CA . ARG A 1 78 ? -10.181 10.296 -8.045 1.00 94.88 78 ARG A CA 1
ATOM 609 C C . ARG A 1 78 ? -11.715 10.268 -8.076 1.00 94.88 78 ARG A C 1
ATOM 611 O O . ARG A 1 78 ? -12.343 10.631 -7.076 1.00 94.88 78 ARG A O 1
ATOM 618 N N . PRO A 1 79 ? -12.339 9.840 -9.191 1.00 94.31 79 PRO A N 1
ATOM 619 C CA . PRO A 1 79 ? -13.784 9.671 -9.227 1.00 94.31 79 PRO A CA 1
ATOM 620 C C . PRO A 1 79 ? -14.204 8.632 -8.187 1.00 94.31 79 PRO A C 1
ATOM 622 O O . PRO A 1 79 ? -13.424 7.753 -7.819 1.00 94.31 79 PRO A O 1
ATOM 625 N N . PHE A 1 80 ? -15.449 8.726 -7.725 1.00 94.06 80 PHE A N 1
ATOM 626 C CA . PHE A 1 80 ? -15.990 7.698 -6.849 1.00 94.06 80 PHE A CA 1
ATOM 627 C C . PHE A 1 80 ? -15.939 6.337 -7.552 1.00 94.06 80 PHE A C 1
ATOM 629 O O . PHE A 1 80 ? -16.527 6.153 -8.617 1.00 94.06 80 PHE A O 1
ATOM 636 N N . ASP A 1 81 ? -15.256 5.393 -6.918 1.00 94.88 81 ASP A N 1
ATOM 637 C CA . ASP A 1 81 ? -15.205 3.991 -7.300 1.00 94.88 81 ASP A CA 1
ATOM 638 C C . ASP A 1 81 ? -15.400 3.169 -6.016 1.00 94.88 81 ASP A C 1
ATOM 640 O O . ASP A 1 81 ? -14.635 3.358 -5.060 1.00 94.88 81 ASP A O 1
ATOM 644 N N . PRO A 1 82 ? -16.399 2.267 -5.952 1.00 95.62 82 PRO A N 1
ATOM 645 C CA . PRO A 1 82 ? -16.627 1.442 -4.769 1.00 95.62 82 PRO A CA 1
ATOM 646 C C . PRO A 1 82 ? -15.397 0.607 -4.373 1.00 95.62 82 PRO A C 1
ATOM 648 O O . PRO A 1 82 ? -15.216 0.307 -3.193 1.00 95.62 82 PRO A O 1
ATOM 651 N N . TYR A 1 83 ? -14.499 0.295 -5.312 1.00 95.56 83 TYR A N 1
ATOM 652 C CA . TYR A 1 83 ? -13.263 -0.436 -5.040 1.00 95.56 83 TYR A CA 1
ATOM 653 C C . TYR A 1 83 ? -12.079 0.441 -4.607 1.00 95.56 83 TYR A C 1
ATOM 655 O O . TYR A 1 83 ? -11.038 -0.094 -4.224 1.00 95.56 83 TYR A O 1
ATOM 663 N N . THR A 1 84 ? -12.202 1.769 -4.595 1.00 94.19 84 THR A N 1
ATOM 664 C CA . THR A 1 84 ? -11.192 2.677 -4.005 1.00 94.19 84 THR A CA 1
ATOM 665 C C . THR A 1 84 ? -11.696 3.364 -2.734 1.00 94.19 84 THR A C 1
ATOM 667 O O . THR A 1 84 ? -11.135 4.362 -2.274 1.00 94.19 84 THR A O 1
ATOM 670 N N . ASN A 1 85 ? -12.740 2.793 -2.125 1.00 97.19 85 ASN A N 1
ATOM 671 C CA . ASN A 1 85 ? -13.282 3.215 -0.842 1.00 97.19 85 ASN A CA 1
ATOM 672 C C . ASN A 1 85 ? -12.352 2.778 0.305 1.00 97.19 85 ASN A C 1
ATOM 674 O O . ASN A 1 85 ? -12.375 1.627 0.757 1.00 97.19 85 ASN A O 1
ATOM 678 N N . TYR A 1 86 ? -11.484 3.688 0.746 1.00 98.44 86 TYR A N 1
ATOM 679 C CA . TYR A 1 86 ? -10.512 3.434 1.807 1.00 98.44 86 TYR A CA 1
ATOM 680 C C . TYR A 1 86 ? -10.989 3.941 3.165 1.00 98.44 86 TYR A C 1
ATOM 682 O O . TYR A 1 86 ? -11.740 4.908 3.259 1.00 98.44 86 TYR A O 1
ATOM 690 N N . THR A 1 87 ? -10.510 3.312 4.240 1.00 98.75 87 THR A N 1
ATOM 691 C CA . THR A 1 87 ? -10.761 3.808 5.604 1.00 98.75 87 THR A CA 1
ATOM 692 C C . THR A 1 87 ? -10.027 5.115 5.892 1.00 98.75 87 THR A C 1
ATOM 694 O O . THR A 1 87 ? -10.513 5.918 6.681 1.00 98.75 87 THR A O 1
ATOM 697 N N . SER A 1 88 ? -8.848 5.297 5.297 1.00 98.62 88 SER A N 1
ATOM 698 C CA . SER A 1 88 ? -7.946 6.427 5.522 1.00 98.62 88 SER A CA 1
ATOM 699 C C . SER A 1 88 ? -8.356 7.632 4.666 1.00 98.62 88 SER A C 1
ATOM 701 O O . SER A 1 88 ? -8.304 7.519 3.440 1.00 98.62 88 SER A O 1
ATOM 703 N N . PRO A 1 89 ? -8.707 8.787 5.263 1.00 98.44 89 PRO A N 1
ATOM 704 C CA . PRO A 1 89 ? -8.871 10.033 4.517 1.00 98.44 89 PRO A CA 1
ATOM 705 C C . PRO A 1 89 ? -7.568 10.445 3.824 1.00 98.44 89 PRO A C 1
ATOM 707 O O . PRO A 1 89 ? -6.477 10.199 4.353 1.00 98.44 89 PRO A O 1
ATOM 710 N N . ASP A 1 90 ? -7.665 11.121 2.682 1.00 98.56 90 ASP A N 1
ATOM 711 C CA . ASP A 1 90 ? -6.498 11.532 1.898 1.00 98.56 90 ASP A CA 1
ATOM 712 C C . ASP A 1 90 ? -5.546 12.421 2.717 1.00 98.56 90 ASP A C 1
ATOM 714 O O . ASP A 1 90 ? -4.329 12.260 2.642 1.00 98.56 90 ASP A O 1
ATOM 718 N N . GLU A 1 91 ? -6.072 13.281 3.592 1.00 98.69 91 GLU A N 1
ATOM 719 C CA . GLU A 1 91 ? -5.287 14.146 4.480 1.00 98.69 91 GLU A CA 1
ATOM 720 C C . GLU A 1 91 ? -4.390 13.342 5.434 1.00 98.69 91 GLU A C 1
ATOM 722 O O . GLU A 1 91 ? -3.253 13.731 5.703 1.00 98.69 91 GLU A O 1
ATOM 727 N N . THR A 1 92 ? -4.858 12.180 5.902 1.00 98.69 92 THR A N 1
ATOM 728 C CA . THR A 1 92 ? -4.069 11.291 6.774 1.00 98.69 92 THR A CA 1
ATOM 729 C C . THR A 1 92 ? -2.917 10.620 6.024 1.00 98.69 92 THR A C 1
ATOM 731 O O . THR A 1 92 ? -1.837 10.422 6.586 1.00 98.69 92 THR A O 1
ATOM 734 N N . ILE A 1 93 ? -3.106 10.324 4.734 1.00 98.75 93 ILE A N 1
ATOM 735 C CA . ILE A 1 93 ? -2.095 9.731 3.845 1.00 98.75 93 ILE A CA 1
ATOM 736 C C . ILE A 1 93 ? -1.058 10.780 3.429 1.00 98.75 93 ILE A C 1
ATOM 738 O O . ILE A 1 93 ? 0.139 10.488 3.339 1.00 98.75 93 ILE A O 1
ATOM 742 N N . LEU A 1 94 ? -1.522 12.006 3.177 1.00 98.62 94 LEU A N 1
ATOM 743 C CA . LEU A 1 94 ? -0.717 13.142 2.732 1.00 98.62 94 LEU A CA 1
ATOM 744 C C . LEU A 1 94 ? 0.032 13.850 3.866 1.00 98.62 94 LEU A C 1
ATOM 746 O O . LEU A 1 94 ? 0.909 14.672 3.583 1.00 98.62 94 LEU A O 1
ATOM 750 N N . CYS A 1 95 ? -0.271 13.518 5.122 1.00 98.50 95 CYS A N 1
ATOM 751 C CA . CYS A 1 95 ? 0.434 14.046 6.279 1.00 98.50 95 CYS A CA 1
ATOM 752 C C . CYS A 1 95 ? 1.936 13.693 6.208 1.00 98.50 95 CYS A C 1
ATOM 754 O O . CYS A 1 95 ? 2.297 12.513 6.134 1.00 98.50 95 CYS A O 1
ATOM 756 N N . PRO A 1 96 ? 2.837 14.694 6.228 1.00 97.31 96 PRO A N 1
ATOM 757 C CA . PRO A 1 96 ? 4.272 14.458 6.102 1.00 97.31 96 PRO A CA 1
ATOM 758 C C . PRO A 1 96 ? 4.893 13.867 7.373 1.00 97.31 96 PRO A C 1
ATOM 760 O O . PRO A 1 96 ? 5.965 13.266 7.291 1.00 97.31 96 PRO A O 1
ATOM 763 N N . ASP A 1 97 ? 4.242 14.034 8.529 1.00 98.31 97 ASP A N 1
ATOM 764 C CA . ASP A 1 97 ? 4.666 13.452 9.800 1.00 98.31 97 ASP A CA 1
ATOM 765 C C . ASP A 1 97 ? 4.289 11.957 9.842 1.00 98.31 97 ASP A C 1
ATOM 767 O O . ASP A 1 97 ? 3.101 11.612 9.888 1.00 98.31 97 ASP A O 1
ATOM 771 N N . PRO A 1 98 ? 5.271 11.033 9.855 1.00 97.06 98 PRO A N 1
ATOM 772 C CA . PRO A 1 98 ? 4.982 9.604 9.808 1.00 97.06 98 PRO A CA 1
ATOM 773 C C . PRO A 1 98 ? 4.248 9.077 11.043 1.00 97.06 98 PRO A C 1
ATOM 775 O O . PRO A 1 98 ? 3.540 8.075 10.929 1.00 97.06 98 PRO A O 1
ATOM 778 N N . PHE A 1 99 ? 4.435 9.699 12.212 1.00 98.44 99 PHE A N 1
ATOM 779 C CA . PHE A 1 99 ? 3.730 9.309 13.430 1.00 98.44 99 PHE A CA 1
ATOM 780 C C . PHE A 1 99 ? 2.257 9.694 13.313 1.00 98.44 99 PHE A C 1
ATOM 782 O O . PHE A 1 99 ? 1.390 8.842 13.500 1.00 98.44 99 PHE A O 1
ATOM 789 N N . GLN A 1 100 ? 1.975 10.946 12.945 1.00 98.75 100 GLN A N 1
ATOM 790 C CA . GLN A 1 100 ? 0.602 11.441 12.835 1.00 98.75 100 GLN A CA 1
ATOM 791 C C . GLN A 1 100 ? -0.172 10.733 11.722 1.00 98.75 100 GLN A C 1
ATOM 793 O O . GLN A 1 100 ? -1.320 10.335 11.930 1.00 98.75 100 GLN A O 1
ATOM 798 N N . SER A 1 101 ? 0.477 10.498 10.578 1.00 98.81 101 SER A N 1
ATOM 799 C CA . SER A 1 101 ? -0.086 9.722 9.472 1.00 98.81 101 SER A CA 1
ATOM 800 C C . SER A 1 101 ? -0.425 8.288 9.895 1.00 98.81 101 SER A C 1
ATOM 802 O O . SER A 1 101 ? -1.547 7.835 9.688 1.00 98.81 101 SER A O 1
ATOM 804 N N . MET A 1 102 ? 0.500 7.577 10.553 1.00 98.81 102 MET A N 1
ATOM 805 C CA . MET A 1 102 ? 0.253 6.205 11.021 1.00 98.81 102 MET A CA 1
ATOM 806 C C . MET A 1 102 ? -0.864 6.149 12.069 1.00 98.81 102 MET A C 1
ATOM 808 O O . MET A 1 102 ? -1.767 5.322 11.958 1.00 98.81 102 MET A O 1
ATOM 812 N N . TYR A 1 103 ? -0.810 7.031 13.071 1.00 98.88 103 TYR A N 1
ATOM 813 C CA . TYR A 1 103 ? -1.785 7.070 14.160 1.00 98.88 103 TYR A CA 1
ATOM 814 C C . TYR A 1 103 ? -3.198 7.320 13.634 1.00 98.88 103 TYR A C 1
ATOM 816 O O . TYR A 1 103 ? -4.122 6.574 13.953 1.00 98.88 103 TYR A O 1
ATOM 824 N N . SER A 1 104 ? -3.359 8.345 12.794 1.00 98.81 104 SER A N 1
ATOM 825 C CA . SER A 1 104 ? -4.662 8.717 12.243 1.00 98.81 104 SER A CA 1
ATOM 826 C C . SER A 1 104 ? -5.224 7.650 11.304 1.00 98.81 104 SER A C 1
ATOM 828 O O . SER A 1 104 ? -6.389 7.296 11.455 1.00 98.81 104 SER A O 1
ATOM 830 N N . GLN A 1 105 ? -4.420 7.066 10.408 1.00 98.88 105 GLN A N 1
ATOM 831 C CA . GLN A 1 105 ? -4.878 5.979 9.529 1.00 98.88 105 GLN A CA 1
ATOM 832 C C . GLN A 1 105 ? -5.343 4.750 10.319 1.00 98.88 105 GLN A C 1
ATOM 834 O O . GLN A 1 105 ? -6.401 4.189 10.033 1.00 98.88 105 GLN A O 1
ATOM 839 N N . LEU A 1 106 ? -4.587 4.357 11.349 1.00 98.81 106 LEU A N 1
ATOM 840 C CA . LEU A 1 106 ? -4.940 3.229 12.209 1.00 98.81 106 LEU A CA 1
ATOM 841 C C . LEU A 1 106 ? -6.221 3.507 13.008 1.00 98.81 106 LEU A C 1
ATOM 843 O O . LEU A 1 106 ? -7.094 2.645 13.072 1.00 98.81 106 LEU A O 1
ATOM 847 N N . LEU A 1 107 ? -6.370 4.720 13.549 1.00 98.88 107 LEU A N 1
ATOM 848 C CA . LEU A 1 107 ? -7.589 5.155 14.231 1.00 98.88 107 LEU A CA 1
ATOM 849 C C . LEU A 1 107 ? -8.809 5.095 13.298 1.00 98.88 107 LEU A C 1
ATOM 851 O O . LEU A 1 107 ? -9.832 4.520 13.664 1.00 98.88 107 LEU A O 1
ATOM 855 N N . CYS A 1 108 ? -8.688 5.609 12.069 1.00 98.88 108 CYS A N 1
ATOM 856 C CA . CYS A 1 108 ? -9.752 5.535 11.063 1.00 98.88 108 CYS A CA 1
ATOM 857 C C . CYS A 1 108 ? -10.128 4.081 10.734 1.00 98.88 108 CYS A C 1
ATOM 859 O O . CYS A 1 108 ? -11.310 3.764 10.586 1.00 98.88 108 CYS A O 1
ATOM 861 N N . GLY A 1 109 ? -9.130 3.200 10.628 1.00 98.81 109 GLY A N 1
ATOM 862 C CA . GLY A 1 109 ? -9.323 1.773 10.385 1.00 98.81 109 GLY A CA 1
ATOM 863 C C . GLY A 1 109 ? -10.031 1.042 11.529 1.00 98.81 109 GLY A C 1
ATOM 864 O O . GLY A 1 109 ? -10.863 0.174 11.271 1.00 98.81 109 GLY A O 1
ATOM 865 N N . LEU A 1 110 ? -9.744 1.403 12.783 1.00 98.88 110 LEU A N 1
ATOM 866 C CA . LEU A 1 110 ? -10.416 0.852 13.966 1.00 98.88 110 LEU A CA 1
ATOM 867 C C . LEU A 1 110 ? -11.875 1.319 14.062 1.00 98.88 110 LEU A C 1
ATOM 869 O O . LEU A 1 110 ? -12.763 0.500 14.274 1.00 98.88 110 LEU A O 1
ATOM 873 N N . ILE A 1 111 ? -12.145 2.609 13.835 1.00 98.75 111 ILE A N 1
ATOM 874 C CA . ILE A 1 111 ? -13.514 3.164 13.859 1.00 98.75 111 ILE A CA 1
ATOM 875 C C . ILE A 1 111 ? -14.415 2.454 12.836 1.00 98.75 111 ILE A C 1
ATOM 877 O O . ILE A 1 111 ? -15.576 2.163 13.106 1.00 98.75 111 ILE A O 1
ATOM 881 N N . GLN A 1 112 ? -13.870 2.140 11.661 1.00 98.69 112 GLN A N 1
ATOM 882 C CA . GLN A 1 112 ? -14.611 1.547 10.544 1.00 98.69 112 GLN A CA 1
ATOM 883 C C . GLN A 1 112 ? -14.442 0.022 10.470 1.00 98.69 112 GLN A C 1
ATOM 885 O O . GLN A 1 112 ? -14.658 -0.575 9.416 1.00 98.69 112 GLN A O 1
ATOM 890 N N . HIS A 1 113 ? -14.045 -0.636 11.567 1.00 98.62 113 HIS A N 1
ATOM 891 C CA . HIS A 1 113 ? -13.526 -2.006 11.523 1.00 98.62 113 HIS A CA 1
ATOM 892 C C . HIS A 1 113 ? -14.483 -3.051 10.919 1.00 98.62 113 HIS A C 1
ATOM 894 O O . HIS A 1 113 ? -14.030 -4.000 10.278 1.00 98.62 113 HIS A O 1
ATOM 900 N N . LYS A 1 114 ? -15.804 -2.871 11.072 1.00 98.50 114 LYS A N 1
ATOM 901 C CA . LYS A 1 114 ? -16.827 -3.772 10.505 1.00 98.50 114 LYS A CA 1
ATOM 902 C C . LYS A 1 114 ? -16.963 -3.640 8.988 1.00 98.50 114 LYS A C 1
ATOM 904 O O . LYS A 1 114 ? -17.414 -4.581 8.345 1.00 98.50 114 LYS A O 1
ATOM 909 N N . GLU A 1 115 ? -16.579 -2.505 8.413 1.00 98.62 115 GLU A N 1
ATOM 910 C CA . GLU A 1 115 ? -16.651 -2.262 6.968 1.00 98.62 115 GLU A CA 1
ATOM 911 C C . GLU A 1 115 ? -15.425 -2.816 6.224 1.00 98.62 115 GLU A C 1
ATOM 913 O O . GLU A 1 115 ? -15.435 -2.900 4.998 1.00 98.62 115 GLU A O 1
ATOM 918 N N . VAL A 1 116 ? -14.358 -3.185 6.939 1.00 98.88 116 VAL A N 1
ATOM 919 C CA . VAL A 1 116 ? -13.079 -3.593 6.348 1.00 98.88 116 VAL A CA 1
ATOM 920 C C . VAL A 1 116 ? -13.164 -5.004 5.767 1.00 98.88 116 VAL A C 1
ATOM 922 O O . VAL A 1 116 ? -13.340 -5.977 6.497 1.00 98.88 116 VAL A O 1
ATOM 925 N N . LEU A 1 117 ? -12.988 -5.111 4.447 1.00 98.88 117 LEU A N 1
ATOM 926 C CA . LEU A 1 117 ? -12.984 -6.384 3.710 1.00 98.88 117 LEU A CA 1
ATOM 927 C C . LEU A 1 117 ? -11.589 -6.828 3.274 1.00 98.88 117 LEU A C 1
ATOM 929 O O . LEU A 1 117 ? -11.387 -7.986 2.918 1.00 98.88 117 LEU A O 1
ATOM 933 N N . ARG A 1 118 ? -10.623 -5.914 3.283 1.00 98.69 118 ARG A N 1
ATOM 934 C CA . ARG A 1 118 ? -9.224 -6.168 2.930 1.00 98.69 118 ARG A CA 1
ATOM 935 C C . ARG A 1 118 ? -8.338 -5.174 3.656 1.00 98.69 118 ARG A C 1
ATOM 937 O O . ARG A 1 118 ? -8.730 -4.022 3.858 1.00 98.69 118 ARG A O 1
ATOM 944 N N . VAL A 1 119 ? -7.152 -5.621 4.031 1.00 98.81 119 VAL A N 1
ATOM 945 C CA . VAL A 1 119 ? -6.164 -4.803 4.740 1.00 98.81 119 VAL A CA 1
ATOM 946 C C . VAL A 1 119 ? -4.837 -4.873 4.008 1.00 98.81 119 VAL A C 1
ATOM 948 O O . VAL A 1 119 ? -4.544 -5.887 3.379 1.00 98.81 119 VAL A O 1
ATOM 951 N N . GLY A 1 120 ? -4.022 -3.828 4.070 1.00 98.38 120 GLY A N 1
ATOM 952 C CA . GLY A 1 120 ? -2.783 -3.852 3.311 1.00 98.38 120 GLY A CA 1
ATOM 953 C C . GLY A 1 120 ? -1.865 -2.657 3.478 1.00 98.38 120 GLY A C 1
ATOM 954 O O . GLY A 1 120 ? -2.120 -1.700 4.211 1.00 98.38 120 GLY A O 1
ATOM 955 N N . ALA A 1 121 ? -0.755 -2.746 2.765 1.00 98.50 121 ALA A N 1
ATOM 956 C CA . ALA A 1 121 ? 0.212 -1.686 2.524 1.00 98.50 121 ALA A CA 1
ATOM 957 C C . ALA A 1 121 ? 0.989 -2.065 1.258 1.00 98.50 121 ALA A C 1
ATOM 959 O O . ALA A 1 121 ? 0.974 -3.217 0.843 1.00 98.50 121 ALA A O 1
ATOM 960 N N . VAL A 1 122 ? 1.751 -1.142 0.670 1.00 98.00 122 VAL A N 1
ATOM 961 C CA . VAL A 1 122 ? 2.534 -1.479 -0.536 1.00 98.00 122 VAL A CA 1
ATOM 962 C C . VAL A 1 122 ? 3.513 -2.636 -0.286 1.00 98.00 122 VAL A C 1
ATOM 964 O O . VAL A 1 122 ? 3.637 -3.538 -1.104 1.00 98.00 122 VAL A O 1
ATOM 967 N N . PHE A 1 123 ? 4.196 -2.643 0.861 1.00 97.56 123 PHE A N 1
ATOM 968 C CA . PHE A 1 123 ? 5.148 -3.694 1.226 1.00 97.56 123 PHE A CA 1
ATOM 969 C C . PHE A 1 123 ? 4.782 -4.331 2.565 1.00 97.56 123 PHE A C 1
ATOM 971 O O . PHE A 1 123 ? 4.371 -3.625 3.493 1.00 97.56 123 PHE A O 1
ATOM 978 N N . ALA A 1 124 ? 5.054 -5.634 2.700 1.00 97.88 124 ALA A N 1
ATOM 979 C CA . ALA A 1 124 ? 4.888 -6.397 3.940 1.00 97.88 124 ALA A CA 1
ATOM 980 C C . ALA A 1 124 ? 5.496 -5.704 5.174 1.00 97.88 124 ALA A C 1
ATOM 982 O O . ALA A 1 124 ? 4.859 -5.596 6.221 1.00 97.88 124 ALA A O 1
ATOM 983 N N . SER A 1 125 ? 6.706 -5.155 5.035 1.00 97.44 125 SER A N 1
ATOM 984 C CA . SER A 1 125 ? 7.390 -4.419 6.107 1.00 97.44 125 SER A CA 1
ATOM 985 C C . SER A 1 125 ? 6.609 -3.191 6.598 1.00 97.44 125 SER A C 1
ATOM 987 O O . SER A 1 125 ? 6.632 -2.872 7.787 1.00 97.44 125 SER A O 1
ATOM 989 N N . GLY A 1 126 ? 5.893 -2.501 5.705 1.00 97.25 126 GLY A N 1
ATOM 990 C CA . GLY A 1 126 ? 5.032 -1.371 6.050 1.00 97.25 126 GLY A CA 1
ATOM 991 C C . GLY A 1 126 ? 3.824 -1.803 6.876 1.00 97.25 126 GLY A C 1
ATOM 992 O O . GLY A 1 126 ? 3.532 -1.176 7.894 1.00 97.25 126 GLY A O 1
ATOM 993 N N . PHE A 1 127 ? 3.185 -2.907 6.484 1.00 98.50 127 PHE A N 1
ATOM 994 C CA . PHE A 1 127 ? 2.038 -3.463 7.199 1.00 98.50 127 PHE A CA 1
ATOM 995 C C . PHE A 1 127 ? 2.428 -3.990 8.588 1.00 98.50 127 PHE A C 1
ATOM 997 O O . PHE A 1 127 ? 1.795 -3.646 9.583 1.00 98.50 127 PHE A O 1
ATOM 1004 N N . ILE A 1 128 ? 3.547 -4.716 8.697 1.00 98.69 128 ILE A N 1
ATOM 1005 C CA . ILE A 1 128 ? 4.083 -5.166 9.995 1.00 98.69 128 ILE A CA 1
ATOM 1006 C C . ILE A 1 128 ? 4.404 -3.975 10.901 1.00 98.69 128 ILE A C 1
ATOM 1008 O O . ILE A 1 128 ? 4.112 -4.017 12.094 1.00 98.69 128 ILE A O 1
ATOM 1012 N N . ARG A 1 129 ? 4.957 -2.882 10.357 1.00 98.50 129 ARG A N 1
ATOM 1013 C CA . ARG A 1 129 ? 5.172 -1.650 11.131 1.00 98.50 129 ARG A CA 1
ATOM 1014 C C . ARG A 1 129 ? 3.867 -1.047 11.650 1.00 98.50 129 ARG A C 1
ATOM 1016 O O . ARG A 1 129 ? 3.884 -0.523 12.758 1.00 98.50 129 ARG A O 1
ATOM 1023 N N . ALA A 1 130 ? 2.768 -1.121 10.900 1.00 98.69 130 ALA A N 1
ATOM 1024 C CA . ALA A 1 130 ? 1.458 -0.668 11.369 1.00 98.69 130 ALA A CA 1
ATOM 1025 C C . ALA A 1 130 ? 0.919 -1.555 12.505 1.00 98.69 130 ALA A C 1
ATOM 1027 O O . ALA A 1 130 ? 0.477 -1.034 13.527 1.00 98.69 130 ALA A O 1
ATOM 1028 N N . ILE A 1 131 ? 1.059 -2.882 12.392 1.00 98.69 131 ILE A N 1
ATOM 1029 C CA . ILE A 1 131 ? 0.706 -3.823 13.471 1.00 98.69 131 ILE A CA 1
ATOM 1030 C C . ILE A 1 131 ? 1.541 -3.545 14.724 1.00 98.69 131 ILE A C 1
ATOM 1032 O O . ILE A 1 131 ? 1.004 -3.444 15.823 1.00 98.69 131 ILE A O 1
ATOM 1036 N N . LYS A 1 132 ? 2.855 -3.351 14.569 1.00 98.62 132 LYS A N 1
ATOM 1037 C CA . LYS A 1 132 ? 3.728 -2.966 15.684 1.00 98.62 132 LYS A CA 1
ATOM 1038 C C . LYS A 1 132 ? 3.354 -1.608 16.256 1.00 98.62 132 LYS A C 1
ATOM 1040 O O . LYS A 1 132 ? 3.396 -1.439 17.466 1.00 98.62 132 LYS A O 1
ATOM 1045 N N . PHE A 1 133 ? 2.958 -0.645 15.434 1.00 98.81 133 PHE A N 1
ATOM 1046 C CA . PHE A 1 133 ? 2.478 0.636 15.936 1.00 98.81 133 PHE A CA 1
ATOM 1047 C C . PHE A 1 133 ? 1.226 0.460 16.805 1.00 98.81 133 PHE A C 1
ATOM 1049 O O . PHE A 1 133 ? 1.175 1.026 17.895 1.00 98.81 133 PHE A O 1
ATOM 1056 N N . LEU A 1 134 ? 0.269 -0.367 16.375 1.00 98.75 134 LEU A N 1
ATOM 1057 C CA . LEU A 1 134 ? -0.900 -0.725 17.177 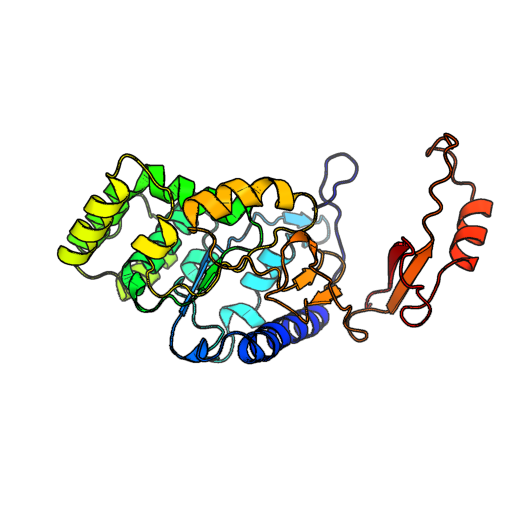1.00 98.75 134 LEU A CA 1
ATOM 1058 C C . LEU A 1 134 ? -0.494 -1.364 18.512 1.00 98.75 134 LEU A C 1
ATOM 1060 O O . LEU A 1 134 ? -0.960 -0.922 19.556 1.00 98.75 134 LEU A O 1
ATOM 1064 N N . GLU A 1 135 ? 0.433 -2.326 18.495 1.00 98.06 135 GLU A N 1
ATOM 1065 C CA . GLU A 1 135 ? 0.954 -3.001 19.697 1.00 98.06 135 GLU A CA 1
ATOM 1066 C C . GLU A 1 135 ? 1.474 -2.017 20.756 1.00 98.06 135 GLU A C 1
ATOM 1068 O O . GLU A 1 135 ? 1.241 -2.212 21.946 1.00 98.06 135 GLU A O 1
ATOM 1073 N N . HIS A 1 136 ? 2.098 -0.916 20.330 1.00 98.25 136 HIS A N 1
ATOM 1074 C CA . HIS A 1 136 ? 2.652 0.090 21.241 1.00 98.25 136 HIS A CA 1
ATOM 1075 C C . HIS A 1 136 ? 1.679 1.225 21.603 1.00 98.25 136 HIS A C 1
ATOM 1077 O O . HIS A 1 136 ? 1.939 1.940 22.567 1.00 98.25 136 HIS A O 1
ATOM 1083 N N . ASN A 1 137 ? 0.601 1.441 20.838 1.00 98.56 137 ASN A N 1
ATOM 1084 C CA . ASN A 1 137 ? -0.240 2.644 20.960 1.00 98.56 137 ASN A CA 1
ATOM 1085 C C . ASN A 1 137 ? -1.747 2.349 21.116 1.00 98.56 137 ASN A C 1
ATOM 1087 O O . ASN A 1 137 ? -2.542 3.291 21.139 1.00 98.56 137 ASN A O 1
ATOM 1091 N N . TRP A 1 138 ? -2.171 1.082 21.228 1.00 98.62 138 TRP A N 1
ATOM 1092 C CA . TRP A 1 138 ? -3.595 0.716 21.316 1.00 98.62 138 TRP A CA 1
ATOM 1093 C C . TRP A 1 138 ? -4.318 1.366 22.500 1.00 98.62 138 TRP A C 1
ATOM 1095 O O . TRP A 1 138 ? -5.495 1.683 22.376 1.00 98.62 138 TRP A O 1
ATOM 1105 N N . THR A 1 139 ? -3.630 1.628 23.615 1.00 98.56 139 THR A N 1
ATOM 1106 C CA . THR A 1 139 ? -4.211 2.299 24.791 1.00 98.56 139 THR A CA 1
ATOM 1107 C C . THR A 1 139 ? -4.627 3.736 24.480 1.00 98.56 139 THR A C 1
ATOM 1109 O O . THR A 1 139 ? -5.722 4.163 24.842 1.00 98.56 139 THR A O 1
ATOM 1112 N N . GLU A 1 140 ? -3.777 4.486 23.772 1.00 98.50 140 GLU A N 1
ATOM 1113 C CA . GLU A 1 140 ? -4.096 5.843 23.325 1.00 98.50 140 GLU A CA 1
ATOM 1114 C C . GLU A 1 140 ? -5.228 5.817 22.291 1.00 98.50 140 GLU A C 1
ATOM 1116 O O . GLU A 1 140 ? -6.146 6.625 22.385 1.00 98.50 140 GLU A O 1
ATOM 1121 N N . LEU A 1 141 ? -5.192 4.876 21.341 1.00 98.81 141 LEU A N 1
ATOM 1122 C CA . LEU A 1 141 ? -6.220 4.734 20.301 1.00 98.81 141 LEU A CA 1
ATOM 1123 C C . LEU A 1 141 ? -7.594 4.374 20.888 1.00 98.81 141 LEU A C 1
ATOM 1125 O O . LEU A 1 141 ? -8.595 4.992 20.534 1.00 98.81 141 LEU A O 1
ATOM 1129 N N . ALA A 1 142 ? -7.650 3.417 21.816 1.00 98.75 142 ALA A N 1
ATOM 1130 C CA . ALA A 1 142 ? -8.884 3.027 22.491 1.00 98.75 142 ALA A CA 1
ATOM 1131 C C . ALA A 1 142 ? -9.457 4.177 23.331 1.00 98.75 142 ALA A C 1
ATOM 1133 O O . ALA A 1 142 ? -10.666 4.403 23.323 1.00 98.75 142 ALA A O 1
ATOM 1134 N N . ARG A 1 143 ? -8.602 4.960 24.004 1.00 98.69 143 ARG A N 1
ATOM 1135 C CA . ARG A 1 143 ? -9.026 6.157 24.748 1.00 98.69 143 ARG A CA 1
ATOM 1136 C C . ARG A 1 143 ? -9.643 7.214 23.830 1.00 98.69 143 ARG A C 1
ATOM 1138 O O . ARG A 1 143 ? -10.667 7.798 24.188 1.00 98.69 143 ARG A O 1
ATOM 1145 N N . ASP A 1 144 ? -9.028 7.468 22.680 1.00 98.69 144 ASP A N 1
ATOM 1146 C CA . ASP A 1 144 ? -9.538 8.422 21.695 1.00 98.69 144 ASP A CA 1
ATOM 1147 C C . ASP A 1 144 ? -10.918 7.997 21.173 1.00 98.69 144 ASP A C 1
ATOM 1149 O O . ASP A 1 144 ? -11.834 8.820 21.140 1.00 98.69 144 ASP A O 1
ATOM 1153 N N . ILE A 1 145 ? -11.092 6.708 20.850 1.00 98.81 145 ILE A N 1
ATOM 1154 C CA . ILE A 1 145 ? -12.377 6.118 20.432 1.00 98.81 145 ILE A CA 1
ATOM 1155 C C . ILE A 1 145 ? -13.415 6.218 21.554 1.00 98.81 145 ILE A C 1
ATOM 1157 O O . ILE A 1 145 ? -14.511 6.726 21.331 1.00 98.81 145 ILE A O 1
ATOM 1161 N N . ARG A 1 146 ? -13.064 5.820 22.783 1.00 98.75 146 ARG A N 1
ATOM 1162 C CA . ARG A 1 146 ? -13.960 5.870 23.951 1.00 98.75 146 ARG A CA 1
ATOM 1163 C C . ARG A 1 146 ? -14.51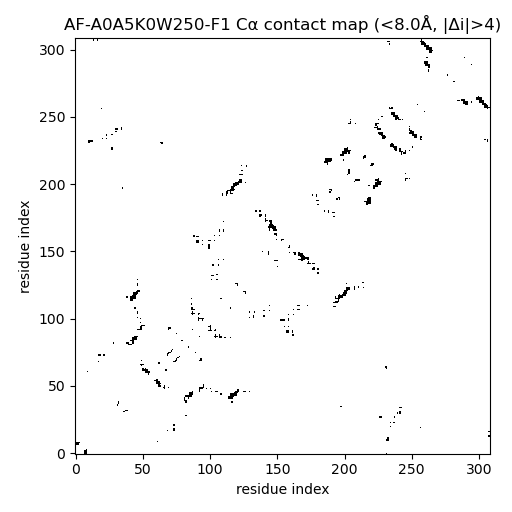2 7.272 24.184 1.00 98.75 146 ARG A C 1
ATOM 1165 O O . ARG A 1 146 ? -15.701 7.435 24.443 1.00 98.75 146 ARG A O 1
ATOM 1172 N N . ASN A 1 147 ? -13.644 8.277 24.100 1.00 97.94 147 ASN A N 1
ATOM 1173 C CA . ASN A 1 147 ? -13.999 9.656 24.415 1.00 97.94 147 ASN A CA 1
ATOM 1174 C C . ASN A 1 147 ? -14.509 10.437 23.199 1.00 97.94 147 ASN A C 1
ATOM 1176 O O . ASN A 1 147 ? -15.061 11.518 23.385 1.00 97.94 147 ASN A O 1
ATOM 1180 N N . GLY A 1 148 ? -14.283 9.954 21.976 1.00 98.06 148 GLY A N 1
ATOM 1181 C CA . GLY A 1 148 ? -14.549 10.696 20.743 1.00 98.06 148 GLY A CA 1
ATOM 1182 C C . GLY A 1 148 ? -13.665 11.933 20.563 1.00 98.06 148 GLY A C 1
ATOM 1183 O O . GLY A 1 148 ? -14.087 12.898 19.931 1.00 98.06 148 GLY A O 1
ATOM 1184 N N . HIS A 1 149 ? -12.462 11.940 21.143 1.00 97.25 149 HIS A N 1
ATOM 1185 C CA . HIS A 1 149 ? -11.545 13.082 21.103 1.00 97.25 149 HIS A CA 1
ATOM 1186 C C . HIS A 1 149 ? -10.174 12.649 20.603 1.00 97.25 149 HIS A C 1
ATOM 1188 O O . HIS A 1 149 ? -9.548 11.772 21.190 1.00 97.25 149 HIS A O 1
ATOM 1194 N N . LEU A 1 150 ? -9.693 13.304 19.547 1.00 97.88 150 LEU A N 1
ATOM 1195 C CA . LEU A 1 150 ? -8.400 12.998 18.949 1.00 97.88 150 LEU A CA 1
ATOM 1196 C C . LEU A 1 150 ? -7.238 13.513 19.807 1.00 97.88 150 LEU A C 1
ATOM 1198 O O . LEU A 1 150 ? -7.180 14.706 20.139 1.00 97.88 150 LEU A O 1
ATOM 1202 N N . ASN A 1 151 ? -6.275 12.628 20.057 1.00 96.62 151 ASN A N 1
ATOM 1203 C CA . ASN A 1 151 ? -5.040 12.835 20.799 1.00 96.62 151 ASN A CA 1
ATOM 1204 C C . ASN A 1 151 ? -4.356 14.156 20.421 1.00 96.62 151 ASN A C 1
ATOM 1206 O O . ASN A 1 151 ? -4.209 14.498 19.244 1.00 96.62 151 ASN A O 1
ATOM 1210 N N . SER A 1 152 ? -3.916 14.914 21.425 1.00 97.19 152 SER A N 1
ATOM 1211 C CA . SER A 1 152 ? -3.266 16.217 21.238 1.00 97.19 152 SER A CA 1
ATOM 1212 C C . SER A 1 152 ? -1.892 16.124 20.569 1.00 97.19 152 SER A C 1
ATOM 1214 O O . SER A 1 152 ? -1.400 17.128 20.058 1.00 97.19 152 SER A O 1
ATOM 1216 N N . ARG A 1 153 ? -1.291 14.926 20.512 1.00 97.56 153 ARG A N 1
ATOM 1217 C CA . ARG A 1 153 ? -0.066 14.655 19.739 1.00 97.56 153 ARG A CA 1
ATOM 1218 C C . ARG A 1 153 ? -0.276 14.785 18.229 1.00 97.56 153 ARG A C 1
ATOM 1220 O O . ARG A 1 153 ? 0.702 14.930 17.503 1.00 97.56 153 ARG A O 1
ATOM 1227 N N . ILE A 1 154 ? -1.523 14.722 17.760 1.00 98.44 154 ILE A N 1
ATOM 1228 C CA . ILE A 1 154 ? -1.867 14.980 16.362 1.00 98.44 154 ILE A CA 1
ATOM 1229 C C . ILE A 1 154 ? -2.051 16.485 16.201 1.00 98.44 154 ILE A C 1
ATOM 1231 O O . ILE A 1 154 ? -3.088 17.028 16.570 1.00 98.44 154 ILE A O 1
ATOM 1235 N N . THR A 1 155 ? -1.025 17.172 15.719 1.00 98.38 155 THR A N 1
ATOM 1236 C CA . THR A 1 155 ? -0.976 18.634 15.599 1.00 98.38 155 THR A CA 1
ATOM 1237 C C . THR A 1 155 ? -1.317 19.138 14.199 1.00 98.38 155 THR A C 1
ATOM 1239 O O . THR A 1 155 ? -1.679 20.304 14.056 1.00 98.38 155 THR A O 1
ATOM 1242 N N . ASP A 1 156 ? -1.235 18.283 13.177 1.00 98.62 156 ASP A N 1
ATOM 1243 C CA . ASP A 1 156 ? -1.569 18.625 11.795 1.00 98.62 156 ASP A CA 1
ATOM 1244 C C . ASP A 1 156 ? -3.069 18.925 11.654 1.00 98.62 156 ASP A C 1
ATOM 1246 O O . ASP A 1 156 ? -3.918 18.063 11.890 1.00 98.62 156 ASP A O 1
ATOM 1250 N N . LEU A 1 157 ? -3.398 20.167 11.291 1.00 98.38 157 LEU A N 1
ATOM 1251 C CA . LEU A 1 157 ? -4.778 20.656 11.260 1.00 98.38 157 LEU A CA 1
ATOM 1252 C C . LEU A 1 157 ? -5.645 19.890 10.256 1.00 98.38 157 LEU A C 1
ATOM 1254 O O . LEU A 1 157 ? -6.758 19.502 10.604 1.00 98.38 157 LEU A O 1
ATOM 1258 N N . SER A 1 158 ? -5.121 19.600 9.063 1.00 98.38 158 SER A N 1
ATOM 1259 C CA . SER A 1 158 ? -5.852 18.870 8.023 1.00 98.38 158 SER A CA 1
ATOM 1260 C C . SER A 1 158 ? -6.181 17.448 8.477 1.00 98.38 158 SER A C 1
ATOM 1262 O O . SER A 1 158 ? -7.305 16.977 8.298 1.00 98.38 158 SER A O 1
ATOM 1264 N N . VAL A 1 159 ? -5.232 16.778 9.142 1.00 98.75 159 VAL A N 1
ATOM 1265 C CA . VAL A 1 159 ? -5.470 15.461 9.753 1.00 98.75 159 VAL A CA 1
ATOM 1266 C C . VAL A 1 159 ? -6.534 15.550 10.845 1.00 98.75 159 VAL A C 1
ATOM 1268 O O . VAL A 1 159 ? -7.454 14.729 10.869 1.00 98.75 159 VAL A O 1
ATOM 1271 N N . ARG A 1 160 ? -6.440 16.537 11.748 1.00 98.56 160 ARG A N 1
ATOM 1272 C CA . ARG A 1 160 ? -7.421 16.704 12.832 1.00 98.56 160 ARG A CA 1
ATOM 1273 C C . ARG A 1 160 ? -8.828 16.926 12.286 1.00 98.56 160 ARG A C 1
ATOM 1275 O O . ARG A 1 160 ? -9.764 16.281 12.759 1.00 98.56 160 ARG A O 1
ATOM 1282 N N . GLU A 1 161 ? -8.979 17.801 11.298 1.00 98.44 161 GLU A N 1
ATOM 1283 C CA . GLU A 1 161 ? -10.262 18.087 10.653 1.00 98.44 161 GLU A CA 1
ATOM 1284 C C . GLU A 1 161 ? -10.842 16.849 9.965 1.00 98.44 161 GLU A C 1
ATOM 1286 O O . GLU A 1 161 ? -12.024 16.551 10.141 1.00 98.44 161 GLU A O 1
ATOM 1291 N N . ALA A 1 162 ? -10.024 16.099 9.222 1.00 98.50 162 ALA A N 1
ATOM 1292 C CA . ALA A 1 162 ? -10.460 14.887 8.535 1.00 98.50 162 ALA A CA 1
ATOM 1293 C C . ALA A 1 162 ? -10.922 13.796 9.515 1.00 98.50 162 ALA A C 1
ATOM 1295 O O . ALA A 1 162 ? -12.006 13.236 9.358 1.00 98.50 162 ALA A O 1
ATOM 1296 N N . VAL A 1 163 ? -10.142 13.534 10.568 1.00 98.44 163 VAL A N 1
ATOM 1297 C CA . VAL A 1 163 ? -10.457 12.495 11.563 1.00 98.44 163 VAL A CA 1
ATOM 1298 C C . VAL A 1 163 ? -11.656 12.883 12.435 1.00 98.44 163 VAL A C 1
ATOM 1300 O O . VAL A 1 163 ? -12.486 12.034 12.752 1.00 98.44 163 VAL A O 1
ATOM 1303 N N . THR A 1 164 ? -11.812 14.161 12.790 1.00 97.06 164 THR A N 1
ATOM 1304 C CA . THR A 1 164 ? -12.941 14.620 13.626 1.00 97.06 164 THR A CA 1
ATOM 1305 C C . THR A 1 164 ? -14.297 14.434 12.932 1.00 97.06 164 THR A C 1
ATOM 1307 O O . THR A 1 164 ? -15.311 14.268 13.603 1.00 97.06 164 THR A O 1
ATOM 1310 N N . LYS A 1 165 ? -14.338 14.389 11.592 1.00 97.75 165 LYS A N 1
ATOM 1311 C CA . LYS A 1 165 ? -15.573 14.099 10.835 1.00 97.75 165 LYS A CA 1
ATOM 1312 C C . LYS A 1 165 ? -16.086 12.670 11.050 1.00 97.75 165 LYS A C 1
ATOM 1314 O O . LYS A 1 165 ? -17.282 12.433 10.885 1.00 97.75 165 LYS A O 1
ATOM 1319 N N . ILE A 1 166 ? -15.203 11.731 11.393 1.00 96.75 166 ILE A N 1
ATOM 1320 C CA . ILE A 1 166 ? -15.541 10.309 11.561 1.00 96.75 166 ILE A CA 1
ATOM 1321 C C . ILE A 1 166 ? -15.506 9.847 13.023 1.00 96.75 166 ILE A C 1
ATOM 1323 O O . ILE A 1 166 ? -16.244 8.933 13.384 1.00 96.75 166 ILE A O 1
ATOM 1327 N N . LEU A 1 167 ? -14.670 10.465 13.863 1.00 97.88 167 LEU A N 1
ATOM 1328 C CA . LEU A 1 167 ? -14.477 10.071 15.255 1.00 97.88 167 LEU A CA 1
ATOM 1329 C C . LEU A 1 167 ? -15.690 10.471 16.100 1.00 97.88 167 LEU A C 1
ATOM 1331 O O . LEU A 1 167 ? -16.038 11.645 16.205 1.00 97.88 167 LEU A O 1
ATOM 1335 N N . LYS A 1 168 ? -16.315 9.479 16.732 1.00 97.19 168 LYS A N 1
ATOM 1336 C CA . LYS A 1 168 ? -17.423 9.644 17.678 1.00 97.19 168 LYS A CA 1
ATOM 1337 C C . LYS A 1 168 ? -17.129 8.823 18.936 1.00 97.19 168 LYS A C 1
ATOM 1339 O O . LYS A 1 168 ? -16.427 7.821 18.812 1.00 97.19 168 LYS A O 1
ATOM 1344 N N . PRO A 1 169 ? -17.638 9.220 20.118 1.00 98.50 169 PRO A N 1
ATOM 1345 C CA . PRO A 1 169 ? -17.496 8.412 21.323 1.00 98.50 169 PRO A CA 1
ATOM 1346 C C . PRO A 1 169 ? -18.119 7.025 21.122 1.00 98.50 169 PRO A C 1
ATOM 1348 O O . PRO A 1 169 ? -19.315 6.926 20.851 1.00 98.50 169 PRO A O 1
ATOM 1351 N N . ASP A 1 170 ? -17.311 5.977 21.265 1.00 98.62 170 ASP A N 1
ATOM 1352 C CA . ASP A 1 170 ? -17.737 4.578 21.164 1.00 98.62 170 ASP A CA 1
ATOM 1353 C C . ASP A 1 170 ? -17.044 3.725 22.250 1.00 98.62 170 ASP A C 1
ATOM 1355 O O . ASP A 1 170 ? -15.982 3.132 22.027 1.00 98.62 170 ASP A O 1
ATOM 1359 N N . PRO A 1 171 ? -17.595 3.698 23.479 1.00 98.56 171 PRO A N 1
ATOM 1360 C CA . PRO A 1 171 ? -17.022 2.927 24.579 1.00 98.56 171 PRO A CA 1
ATOM 1361 C C . PRO A 1 171 ? -17.008 1.413 24.336 1.00 98.56 171 PRO A C 1
ATOM 1363 O O . PRO A 1 171 ? -16.092 0.751 24.822 1.00 98.56 171 PRO A O 1
ATOM 1366 N N . GLU A 1 172 ? -17.981 0.880 23.588 1.00 98.62 172 GLU A N 1
ATOM 1367 C CA . GLU A 1 172 ? -18.091 -0.554 23.286 1.00 98.62 172 GLU A CA 1
ATOM 1368 C C . GLU A 1 172 ? -16.970 -1.002 22.344 1.00 98.62 172 GLU A C 1
ATOM 1370 O O . GLU A 1 172 ? -16.292 -1.999 22.603 1.00 98.62 172 GLU A O 1
ATOM 1375 N N . LEU A 1 173 ? -16.717 -0.234 21.276 1.00 98.62 173 LEU A N 1
ATOM 1376 C CA . LEU A 1 173 ? -15.588 -0.489 20.383 1.00 98.62 173 LEU A CA 1
ATOM 1377 C C . LEU A 1 173 ? -14.255 -0.369 21.126 1.00 98.62 173 LEU A C 1
ATOM 1379 O O . LEU A 1 173 ? -13.362 -1.193 20.926 1.00 98.62 173 LEU A O 1
ATOM 1383 N N . ALA A 1 174 ? -14.115 0.634 21.995 1.00 98.81 174 ALA A N 1
ATOM 1384 C CA . ALA A 1 174 ? -12.917 0.773 22.809 1.00 98.81 174 ALA A CA 1
ATOM 1385 C C . ALA A 1 174 ? -12.690 -0.466 23.690 1.00 98.81 174 ALA A C 1
ATOM 1387 O O . ALA A 1 174 ? -11.599 -1.023 23.658 1.00 98.81 174 ALA A O 1
ATOM 1388 N N . GLU A 1 175 ? -13.707 -0.948 24.411 1.00 98.69 175 GLU A N 1
ATOM 1389 C CA . GLU A 1 175 ? -13.599 -2.157 25.243 1.00 98.69 175 GLU A CA 1
ATOM 1390 C C . GLU A 1 175 ? -13.231 -3.405 24.423 1.00 98.69 175 GLU A C 1
ATOM 1392 O O . GLU A 1 175 ? -12.375 -4.183 24.846 1.00 98.69 175 GLU A O 1
ATOM 1397 N N . LEU A 1 176 ? -13.790 -3.563 23.217 1.00 98.56 176 LEU A N 1
ATOM 1398 C CA . LEU A 1 176 ? -13.400 -4.633 22.291 1.00 98.56 176 LEU A CA 1
ATOM 1399 C C . LEU A 1 176 ? -11.911 -4.549 21.927 1.00 98.56 176 LEU A C 1
ATOM 1401 O O . LEU A 1 176 ? -11.199 -5.553 21.999 1.00 98.56 176 LEU A O 1
ATOM 1405 N N . ILE A 1 177 ? -11.424 -3.363 21.551 1.00 98.69 177 ILE A N 1
ATOM 1406 C CA . ILE A 1 177 ? -10.021 -3.157 21.163 1.00 98.69 177 ILE A CA 1
ATOM 1407 C C . ILE A 1 177 ? -9.092 -3.444 22.343 1.00 98.69 177 ILE A C 1
ATOM 1409 O O . ILE A 1 177 ? -8.094 -4.145 22.172 1.00 98.69 177 ILE A O 1
ATOM 1413 N N . GLU A 1 178 ? -9.422 -2.939 23.534 1.00 98.62 178 GLU A N 1
ATOM 1414 C CA . GLU A 1 178 ? -8.660 -3.201 24.756 1.00 98.62 178 GLU A CA 1
ATOM 1415 C C . GLU A 1 178 ? -8.639 -4.711 25.052 1.00 98.62 178 GLU A C 1
ATOM 1417 O O . GLU A 1 178 ? -7.568 -5.295 25.226 1.00 98.62 178 GLU A O 1
ATOM 1422 N N . GLY A 1 179 ? -9.800 -5.372 25.025 1.00 98.50 179 GLY A N 1
ATOM 1423 C CA . GLY A 1 179 ? -9.933 -6.806 25.280 1.00 98.50 179 GLY A CA 1
ATOM 1424 C C . GLY A 1 179 ? -9.128 -7.681 24.316 1.00 98.50 179 GLY A C 1
ATOM 1425 O O . GLY A 1 179 ? -8.566 -8.697 24.728 1.00 98.50 179 GLY A O 1
ATOM 1426 N N . GLU A 1 180 ? -9.022 -7.289 23.045 1.00 98.62 180 GLU A N 1
ATOM 1427 C CA . GLU A 1 180 ? -8.220 -8.002 22.048 1.00 98.62 180 GLU A CA 1
ATOM 1428 C C . GLU A 1 180 ? -6.715 -7.719 22.152 1.00 98.62 180 GLU A C 1
ATOM 1430 O O . GLU A 1 180 ? -5.910 -8.648 22.018 1.00 98.62 180 GLU A O 1
ATOM 1435 N N . CYS A 1 181 ? -6.329 -6.466 22.413 1.00 98.38 181 CYS A N 1
ATOM 1436 C CA . CYS A 1 181 ? -4.927 -6.041 22.477 1.00 98.38 181 CYS A CA 1
ATOM 1437 C C . CYS A 1 181 ? -4.233 -6.417 23.798 1.00 98.38 181 CYS A C 1
ATOM 1439 O O . CYS A 1 181 ? -3.013 -6.584 23.814 1.00 98.38 181 CYS A O 1
ATOM 1441 N N . MET A 1 182 ? -4.983 -6.591 24.895 1.00 97.81 182 MET A N 1
ATOM 1442 C CA . MET A 1 182 ? -4.449 -7.025 26.198 1.00 97.81 182 MET A CA 1
ATOM 1443 C C . MET A 1 182 ? -4.102 -8.519 26.263 1.00 97.81 182 MET A C 1
ATOM 1445 O O . MET A 1 182 ? -3.492 -8.969 27.234 1.00 97.81 182 MET A O 1
ATOM 1449 N N . LYS A 1 183 ? -4.494 -9.319 25.265 1.00 97.75 183 LYS A N 1
ATOM 1450 C CA . LYS A 1 183 ? -4.207 -10.759 25.252 1.00 97.75 183 LYS A CA 1
ATOM 1451 C C . LYS A 1 183 ? -2.702 -11.011 25.143 1.00 97.75 183 LYS A C 1
ATOM 1453 O O . LYS A 1 183 ? -2.002 -10.367 24.369 1.00 97.75 183 LYS A O 1
ATOM 1458 N N . ASN A 1 184 ? -2.230 -12.054 25.829 1.00 94.69 184 ASN A N 1
ATOM 1459 C CA . ASN A 1 184 ? -0.821 -12.473 25.803 1.00 94.69 184 ASN A CA 1
ATOM 1460 C C . ASN A 1 184 ? -0.314 -12.856 24.400 1.00 94.69 184 ASN A C 1
ATOM 1462 O O . ASN A 1 184 ? 0.890 -12.851 24.162 1.00 94.69 184 ASN A O 1
ATOM 1466 N N . SER A 1 185 ? -1.216 -13.221 23.480 1.00 97.38 185 SER A N 1
ATOM 1467 C CA . SER A 1 185 ? -0.873 -13.570 22.102 1.00 97.38 185 SER A CA 1
ATOM 1468 C C . SER A 1 185 ? -1.602 -12.688 21.094 1.00 97.38 185 SER A C 1
ATOM 1470 O O . SER A 1 185 ? -2.834 -12.610 21.052 1.00 97.38 185 SER A O 1
ATOM 1472 N N . TRP A 1 186 ? -0.810 -12.089 20.209 1.00 98.31 186 TRP A N 1
ATOM 1473 C CA . TRP A 1 186 ? -1.273 -11.312 19.061 1.00 98.31 186 TRP A CA 1
ATOM 1474 C C . TRP A 1 186 ? -1.456 -12.169 17.798 1.00 98.31 186 TRP A C 1
ATOM 1476 O O . TRP A 1 186 ? -1.753 -11.636 16.729 1.00 98.31 186 TRP A O 1
ATOM 1486 N N . GLN A 1 187 ? -1.311 -13.495 17.900 1.00 98.50 187 GLN A N 1
ATOM 1487 C CA . GLN A 1 187 ? -1.558 -14.400 16.779 1.00 98.50 187 GLN A CA 1
ATOM 1488 C C . GLN A 1 187 ? -2.991 -14.228 16.280 1.00 98.50 187 GLN A C 1
ATOM 1490 O O . GLN A 1 187 ? -3.911 -14.457 17.050 1.00 98.50 187 GLN A O 1
ATOM 1495 N N . GLY A 1 188 ? -3.208 -13.859 15.022 1.00 98.56 188 GLY A N 1
ATOM 1496 C CA . GLY A 1 188 ? -4.537 -13.636 14.460 1.00 98.56 188 GLY A CA 1
ATOM 1497 C C . GLY A 1 188 ? -5.203 -12.339 14.917 1.00 98.56 188 GLY A C 1
ATOM 1498 O O . GLY A 1 188 ? -6.420 -12.237 14.831 1.00 98.56 188 GLY A O 1
ATOM 1499 N N . ILE A 1 189 ? -4.449 -11.353 15.414 1.00 98.75 189 ILE A N 1
ATOM 1500 C CA . ILE A 1 189 ? -5.006 -10.055 15.823 1.00 98.75 189 ILE A CA 1
ATOM 1501 C C . ILE A 1 189 ? -5.770 -9.353 14.690 1.00 98.75 189 ILE A C 1
ATOM 1503 O O . ILE A 1 189 ? -6.799 -8.735 14.953 1.00 98.75 189 ILE A O 1
ATOM 1507 N N . ILE A 1 190 ? -5.318 -9.488 13.435 1.00 98.69 190 ILE A N 1
ATOM 1508 C CA . ILE A 1 190 ? -5.956 -8.834 12.284 1.00 98.69 190 ILE A CA 1
ATOM 1509 C C . ILE A 1 190 ? -7.419 -9.280 12.128 1.00 98.69 190 ILE A C 1
ATOM 1511 O O . ILE A 1 190 ? -8.292 -8.422 12.234 1.00 98.69 190 ILE A O 1
ATOM 1515 N N . PRO A 1 191 ? -7.742 -10.578 11.957 1.00 98.44 191 PRO A N 1
ATOM 1516 C CA . PRO A 1 191 ? -9.136 -11.015 11.869 1.00 98.44 191 PRO A CA 1
ATOM 1517 C C . PRO A 1 191 ? -9.921 -10.900 13.186 1.00 98.44 191 PRO A C 1
ATOM 1519 O O . PRO A 1 191 ? -11.133 -11.069 13.169 1.00 98.44 191 PRO A O 1
ATOM 1522 N N . ARG A 1 192 ? -9.293 -10.618 14.336 1.00 98.56 192 ARG A N 1
ATOM 1523 C CA . ARG A 1 192 ? -10.047 -10.327 15.571 1.00 98.56 192 ARG A CA 1
ATOM 1524 C C . ARG A 1 192 ? -10.543 -8.887 15.626 1.00 98.56 192 ARG A C 1
ATOM 1526 O O . ARG A 1 192 ? -11.682 -8.656 16.014 1.00 98.56 192 ARG A O 1
ATOM 1533 N N . LEU A 1 193 ? -9.709 -7.932 15.215 1.00 98.75 193 LEU A N 1
ATOM 1534 C CA . LEU A 1 193 ? -10.086 -6.517 15.163 1.00 98.75 193 LEU A CA 1
ATOM 1535 C C . LEU A 1 193 ? -10.905 -6.188 13.908 1.00 98.75 193 LEU A C 1
ATOM 1537 O O . LEU A 1 193 ? -11.899 -5.468 13.990 1.00 98.75 193 LEU A O 1
ATOM 1541 N N . TRP A 1 194 ? -10.537 -6.771 12.766 1.00 98.75 194 TRP A N 1
ATOM 1542 C CA . TRP A 1 194 ? -11.184 -6.588 11.463 1.00 98.75 194 TRP A CA 1
ATOM 1543 C C . TRP A 1 194 ? -11.766 -7.918 10.957 1.00 98.75 194 TRP A C 1
ATOM 1545 O O . TRP A 1 194 ? -11.212 -8.527 10.034 1.00 98.75 194 TRP A O 1
ATOM 1555 N N . PRO A 1 195 ? -12.878 -8.397 11.548 1.00 98.38 195 PRO A N 1
ATOM 1556 C CA . PRO A 1 195 ? -13.380 -9.760 11.347 1.00 98.38 195 PRO A CA 1
ATOM 1557 C C . PRO A 1 195 ? -13.879 -10.073 9.937 1.00 98.38 195 PRO A C 1
ATOM 1559 O O . PRO A 1 195 ? -13.944 -11.241 9.566 1.00 98.38 195 PRO A O 1
ATOM 1562 N N . ASN A 1 196 ? -14.187 -9.054 9.134 1.00 98.69 196 ASN A N 1
ATOM 1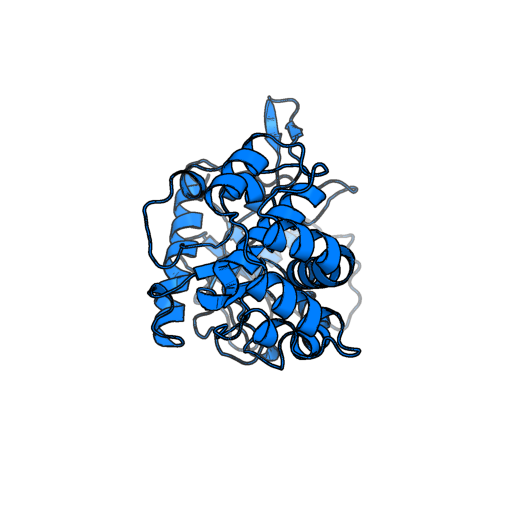563 C CA . ASN A 1 196 ? -14.659 -9.231 7.759 1.00 98.69 196 ASN A CA 1
ATOM 1564 C C . ASN A 1 196 ? -13.519 -9.228 6.721 1.00 98.69 196 ASN A C 1
ATOM 1566 O O . ASN A 1 196 ? -13.784 -9.297 5.519 1.00 98.69 196 ASN A O 1
ATOM 1570 N N . THR A 1 197 ? -12.256 -9.168 7.165 1.00 98.81 197 THR A N 1
ATOM 1571 C CA . THR A 1 197 ? -11.084 -9.188 6.280 1.00 98.81 197 THR A CA 1
ATOM 1572 C C . THR A 1 197 ? -11.003 -10.509 5.517 1.00 98.81 197 THR A C 1
ATOM 1574 O O . THR A 1 197 ? -10.848 -11.571 6.114 1.00 98.81 197 THR A O 1
ATOM 1577 N N . LYS A 1 198 ? -11.054 -10.434 4.186 1.00 98.62 198 LYS A N 1
ATOM 1578 C CA . LYS A 1 198 ? -10.973 -11.582 3.275 1.00 98.62 198 LYS A CA 1
ATOM 1579 C C . LYS A 1 198 ? -9.537 -11.932 2.887 1.00 98.62 198 LYS A C 1
ATOM 1581 O O . LYS A 1 198 ? -9.242 -13.103 2.683 1.00 98.62 198 LYS A O 1
ATOM 1586 N N . TYR A 1 199 ? -8.660 -10.935 2.765 1.00 98.75 199 TYR A N 1
ATOM 1587 C CA . TYR A 1 199 ? -7.255 -11.115 2.388 1.00 98.75 199 TYR A CA 1
ATOM 1588 C C . TYR A 1 199 ? -6.382 -9.925 2.812 1.00 98.75 199 TYR A C 1
ATOM 1590 O O . TYR A 1 199 ? -6.890 -8.864 3.197 1.00 98.75 199 TYR A O 1
ATOM 1598 N N . ILE A 1 200 ? -5.064 -10.120 2.727 1.00 98.69 200 ILE A N 1
ATOM 1599 C CA . ILE A 1 200 ? -4.033 -9.116 2.994 1.00 98.69 200 ILE A CA 1
ATOM 1600 C C . ILE A 1 200 ? -3.388 -8.711 1.663 1.00 98.69 200 ILE A C 1
ATOM 1602 O O . ILE A 1 200 ? -2.745 -9.534 1.018 1.00 98.69 200 ILE A O 1
ATOM 1606 N N . ASP A 1 201 ? -3.553 -7.461 1.239 1.00 98.62 201 ASP A N 1
ATOM 1607 C CA . ASP A 1 201 ? -2.981 -6.923 -0.003 1.00 98.62 201 ASP A CA 1
ATOM 1608 C C . ASP A 1 201 ? -1.606 -6.305 0.264 1.00 98.62 201 ASP A C 1
ATOM 1610 O O . ASP A 1 201 ? -1.499 -5.193 0.797 1.00 98.62 201 ASP A O 1
ATOM 1614 N N . ILE A 1 202 ? -0.553 -7.065 -0.031 1.00 97.81 202 ILE A N 1
ATOM 1615 C CA . ILE A 1 202 ? 0.829 -6.718 0.295 1.00 97.81 202 ILE A CA 1
ATOM 1616 C C . ILE A 1 202 ? 1.812 -7.438 -0.631 1.00 97.81 202 ILE A C 1
ATOM 1618 O O . ILE A 1 202 ? 1.697 -8.631 -0.896 1.00 97.81 202 ILE A O 1
ATOM 1622 N N . ILE A 1 203 ? 2.881 -6.748 -1.032 1.00 98.50 203 ILE A N 1
ATOM 1623 C CA . ILE A 1 203 ? 3.990 -7.410 -1.728 1.00 98.50 203 ILE A CA 1
ATOM 1624 C C . ILE A 1 203 ? 4.753 -8.302 -0.738 1.00 98.50 203 ILE A C 1
ATOM 1626 O O . ILE A 1 203 ? 5.390 -7.799 0.197 1.00 98.50 203 ILE A O 1
ATOM 1630 N N . VAL A 1 204 ? 4.722 -9.614 -0.995 1.00 97.81 204 VAL A N 1
ATOM 1631 C CA . VAL A 1 204 ? 5.505 -10.670 -0.322 1.00 97.81 204 VAL A CA 1
ATOM 1632 C C . VAL A 1 204 ? 6.426 -11.447 -1.276 1.00 97.81 204 VAL A C 1
ATOM 1634 O O . VAL A 1 204 ? 7.089 -12.385 -0.852 1.00 97.81 204 VAL A O 1
ATOM 1637 N N . THR A 1 205 ? 6.541 -11.044 -2.546 1.00 97.56 205 THR A N 1
ATOM 1638 C CA . THR A 1 205 ? 7.552 -11.584 -3.475 1.00 97.56 205 THR A CA 1
ATOM 1639 C C . THR A 1 205 ? 8.939 -10.971 -3.254 1.00 97.56 205 THR A C 1
ATOM 1641 O O . THR A 1 205 ? 9.087 -9.904 -2.646 1.00 97.56 205 THR A O 1
ATOM 1644 N N . GLY A 1 206 ? 9.979 -11.614 -3.793 1.00 96.62 206 GLY A N 1
ATOM 1645 C CA . GLY A 1 206 ? 11.361 -11.139 -3.683 1.00 96.62 206 GLY A CA 1
ATOM 1646 C C . GLY A 1 206 ? 11.828 -11.083 -2.226 1.00 96.62 206 GLY A C 1
ATOM 1647 O O . GLY A 1 206 ? 11.525 -11.964 -1.426 1.00 96.62 206 GLY A O 1
ATOM 1648 N N . THR A 1 207 ? 12.536 -10.020 -1.842 1.00 97.38 207 THR A N 1
ATOM 1649 C CA . THR A 1 207 ? 13.061 -9.877 -0.470 1.00 97.38 207 THR A CA 1
ATOM 1650 C C . THR A 1 207 ? 11.976 -9.708 0.596 1.00 97.38 207 THR A C 1
ATOM 1652 O O . THR A 1 207 ? 12.270 -9.853 1.782 1.00 97.38 207 THR A O 1
ATOM 1655 N N . MET A 1 208 ? 10.724 -9.422 0.217 1.00 98.06 208 MET A N 1
ATOM 1656 C CA . MET A 1 208 ? 9.613 -9.345 1.170 1.00 98.06 208 MET A CA 1
ATOM 1657 C C . MET A 1 208 ? 9.126 -10.725 1.637 1.00 98.06 208 MET A C 1
ATOM 1659 O O . MET A 1 208 ? 8.461 -10.793 2.670 1.00 98.06 208 MET A O 1
ATOM 1663 N N . ALA A 1 209 ? 9.509 -11.816 0.960 1.00 97.62 209 ALA A N 1
ATOM 1664 C CA . ALA A 1 209 ? 9.110 -13.181 1.322 1.00 97.62 209 ALA A CA 1
ATOM 1665 C C . ALA A 1 209 ? 9.542 -13.580 2.744 1.00 97.62 209 ALA A C 1
ATOM 1667 O O . ALA A 1 209 ? 8.865 -14.362 3.408 1.00 97.62 209 ALA A O 1
ATOM 1668 N N . GLN A 1 210 ? 10.616 -12.973 3.264 1.00 98.06 210 GLN A N 1
ATOM 1669 C CA . GLN A 1 210 ? 11.083 -13.183 4.640 1.00 98.06 210 GLN A CA 1
ATOM 1670 C C . GLN A 1 210 ? 10.023 -12.856 5.709 1.00 98.06 210 GLN A C 1
ATOM 1672 O O . GLN A 1 210 ? 10.114 -13.338 6.835 1.00 98.06 210 GLN A O 1
ATOM 1677 N N . TYR A 1 211 ? 9.026 -12.030 5.374 1.00 98.44 211 TYR A N 1
ATOM 1678 C CA . TYR A 1 211 ? 7.983 -11.594 6.300 1.00 98.44 211 TYR A CA 1
ATOM 1679 C C . TYR A 1 211 ? 6.749 -12.500 6.321 1.00 98.44 211 TYR A C 1
ATOM 1681 O O . TYR A 1 211 ? 5.906 -12.318 7.201 1.00 98.44 211 TYR A O 1
ATOM 1689 N N . ILE A 1 212 ? 6.637 -13.472 5.406 1.00 98.38 212 ILE A N 1
ATOM 1690 C CA . ILE A 1 212 ? 5.475 -14.374 5.317 1.00 98.38 212 ILE A CA 1
ATOM 1691 C C . ILE A 1 212 ? 5.169 -15.044 6.671 1.00 98.38 212 ILE A C 1
ATOM 1693 O O . ILE A 1 212 ? 4.032 -14.921 7.123 1.00 98.38 212 ILE A O 1
ATOM 1697 N N . PRO A 1 213 ? 6.140 -15.625 7.413 1.00 98.31 213 PRO A N 1
ATOM 1698 C CA . PRO A 1 213 ? 5.839 -16.254 8.703 1.00 98.31 213 PRO A CA 1
ATOM 1699 C C . PRO A 1 213 ? 5.277 -15.279 9.750 1.00 98.31 213 PRO A C 1
ATOM 1701 O O . PRO A 1 213 ? 4.401 -15.630 10.539 1.00 98.31 213 PRO A O 1
ATOM 1704 N N . THR A 1 214 ? 5.766 -14.035 9.765 1.00 98.44 214 THR A N 1
ATOM 1705 C CA . THR A 1 214 ? 5.267 -12.991 10.674 1.00 98.44 214 THR A CA 1
ATOM 1706 C C . THR A 1 214 ? 3.848 -12.562 10.304 1.00 98.44 214 THR A C 1
ATOM 1708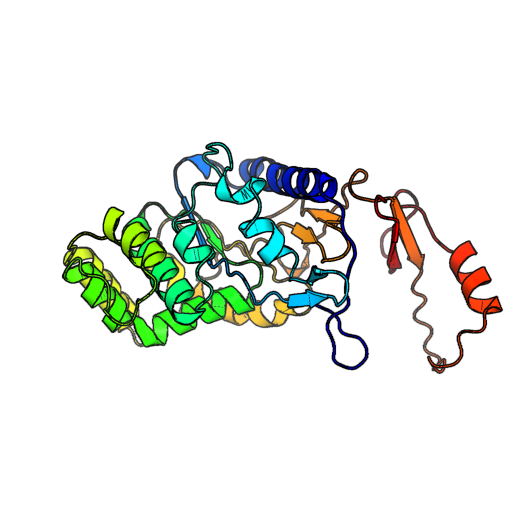 O O . THR A 1 214 ? 3.020 -12.330 11.185 1.00 98.44 214 THR A O 1
ATOM 1711 N N . LEU A 1 215 ? 3.551 -12.469 9.009 1.00 98.38 215 LEU A N 1
ATOM 1712 C CA . LEU A 1 215 ? 2.216 -12.144 8.517 1.00 98.38 215 LEU A CA 1
ATOM 1713 C C . LEU A 1 215 ? 1.227 -13.265 8.820 1.00 98.38 215 LEU A C 1
ATOM 1715 O O . LEU A 1 215 ? 0.156 -12.975 9.343 1.00 98.38 215 LEU A O 1
ATOM 1719 N N . ASP A 1 216 ? 1.604 -14.525 8.599 1.00 97.94 216 ASP A N 1
ATOM 1720 C CA . ASP A 1 216 ? 0.786 -15.691 8.945 1.00 97.94 216 ASP A CA 1
ATOM 1721 C C . ASP A 1 216 ? 0.416 -15.705 10.427 1.00 97.94 216 ASP A C 1
ATOM 1723 O O . ASP A 1 216 ? -0.737 -15.981 10.775 1.00 97.94 216 ASP A O 1
ATOM 1727 N N . PHE A 1 217 ? 1.375 -15.357 11.292 1.00 98.56 217 PHE A N 1
ATOM 1728 C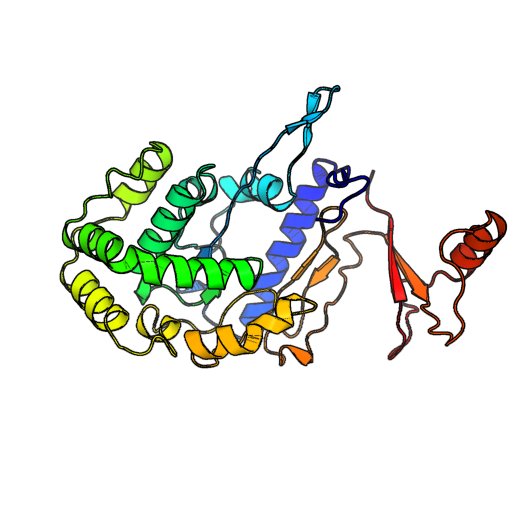 CA . PHE A 1 217 ? 1.141 -15.216 12.723 1.00 98.56 217 PHE A CA 1
ATOM 1729 C C . PHE A 1 217 ? 0.062 -14.167 13.008 1.00 98.56 217 PHE A C 1
ATOM 1731 O O . PHE A 1 217 ? -0.937 -14.497 13.638 1.00 98.56 217 PHE A O 1
ATOM 1738 N N . TYR A 1 218 ? 0.199 -12.926 12.530 1.00 98.69 218 TYR A N 1
ATOM 1739 C CA . TYR A 1 218 ? -0.762 -11.854 12.840 1.00 98.69 218 TYR A CA 1
ATOM 1740 C C . TYR A 1 218 ? -2.101 -11.964 12.099 1.00 98.69 218 TYR A C 1
ATOM 1742 O O . TYR A 1 218 ? -3.125 -11.513 12.616 1.00 98.69 218 TYR A O 1
ATOM 1750 N N . CYS A 1 219 ? -2.102 -12.557 10.908 1.00 97.94 219 CYS A N 1
ATOM 1751 C CA . CYS A 1 219 ? -3.254 -12.608 10.008 1.00 97.94 219 CYS A CA 1
ATOM 1752 C C . CYS A 1 219 ? -4.000 -13.942 10.063 1.00 97.94 219 CYS A C 1
ATOM 1754 O O . CYS A 1 219 ? -4.985 -14.103 9.355 1.00 97.94 219 CYS A O 1
ATOM 1756 N N . ASN A 1 220 ? -3.552 -14.893 10.891 1.00 96.69 220 ASN A N 1
ATOM 1757 C CA . ASN A 1 220 ? -4.133 -16.233 10.996 1.00 96.69 220 ASN A CA 1
ATOM 1758 C C . ASN A 1 220 ? -4.231 -16.948 9.634 1.00 96.69 220 ASN A C 1
ATOM 1760 O O . ASN A 1 220 ? -5.249 -17.565 9.325 1.00 96.69 220 ASN A O 1
ATOM 1764 N N . ARG A 1 221 ? -3.171 -16.831 8.818 1.00 94.56 221 ARG A N 1
ATOM 1765 C CA . ARG A 1 221 ? -3.078 -17.395 7.456 1.00 94.56 221 ARG A CA 1
ATOM 1766 C C . ARG A 1 221 ? -4.186 -16.942 6.491 1.00 94.56 221 ARG A C 1
ATOM 1768 O O . ARG A 1 221 ? -4.563 -17.690 5.590 1.00 94.56 221 ARG A O 1
ATOM 1775 N N . LEU A 1 222 ? -4.715 -15.726 6.662 1.00 97.88 222 LEU A N 1
ATOM 1776 C CA . LEU A 1 222 ? -5.482 -15.076 5.597 1.00 97.88 222 LEU A CA 1
ATOM 1777 C C . LEU A 1 222 ? -4.643 -15.014 4.303 1.00 97.88 222 LEU A C 1
ATOM 1779 O O . LEU A 1 222 ? -3.427 -14.824 4.398 1.00 97.88 222 LEU A O 1
ATOM 1783 N N . PRO A 1 223 ? -5.263 -15.133 3.113 1.00 98.38 223 PRO A N 1
ATOM 1784 C CA . PRO A 1 223 ? -4.547 -15.073 1.842 1.00 98.38 223 PRO A CA 1
ATOM 1785 C C . PRO A 1 223 ? -3.679 -13.815 1.729 1.00 98.38 223 PRO A C 1
ATOM 1787 O O . PRO A 1 223 ? -4.156 -12.707 1.988 1.00 98.38 223 PRO A O 1
ATOM 1790 N N . LEU A 1 224 ? -2.415 -13.988 1.337 1.00 98.56 224 LEU A N 1
ATOM 1791 C CA . LEU A 1 224 ? -1.483 -12.894 1.068 1.00 98.56 224 LEU A CA 1
ATOM 1792 C C . LEU A 1 224 ? -1.464 -12.640 -0.439 1.00 98.56 224 LEU A C 1
ATOM 1794 O O . LEU A 1 224 ? -1.037 -13.497 -1.208 1.00 98.56 224 LEU A O 1
ATOM 1798 N N . VAL A 1 225 ? -1.936 -11.471 -0.851 1.00 98.50 225 VAL A N 1
ATOM 1799 C CA . VAL A 1 225 ? -2.135 -11.121 -2.254 1.00 98.50 225 VAL A CA 1
ATOM 1800 C C . VAL A 1 225 ? -1.052 -10.149 -2.705 1.00 98.50 225 VAL A C 1
ATOM 1802 O O . VAL A 1 225 ? -0.973 -9.026 -2.213 1.00 98.50 225 VAL A O 1
ATOM 1805 N N . CYS A 1 226 ? -0.280 -10.561 -3.709 1.00 98.12 226 CYS A N 1
ATOM 1806 C CA . CYS A 1 226 ? 0.642 -9.702 -4.448 1.00 98.12 226 CYS A CA 1
ATOM 1807 C C . CYS A 1 226 ? -0.020 -9.244 -5.748 1.00 98.12 226 CYS A C 1
ATOM 1809 O O . CYS A 1 226 ? -0.136 -10.036 -6.682 1.00 98.12 226 CYS A O 1
ATOM 1811 N N . THR A 1 227 ? -0.462 -7.990 -5.816 1.00 97.75 227 THR A N 1
ATOM 1812 C CA . THR A 1 227 ? -1.281 -7.486 -6.932 1.00 97.75 227 THR A CA 1
ATOM 1813 C C . THR A 1 227 ? -0.472 -6.978 -8.122 1.00 97.75 227 THR A C 1
ATOM 1815 O O . THR A 1 227 ? -0.848 -7.232 -9.263 1.00 97.75 227 THR A O 1
ATOM 1818 N N . MET A 1 228 ? 0.631 -6.267 -7.889 1.00 97.38 228 MET A N 1
ATOM 1819 C CA . MET A 1 228 ? 1.316 -5.505 -8.938 1.00 97.38 228 MET A CA 1
ATOM 1820 C C . MET A 1 228 ? 2.841 -5.550 -8.840 1.00 97.38 228 MET A C 1
ATOM 1822 O O . MET A 1 228 ? 3.406 -5.633 -7.748 1.00 97.38 228 MET A O 1
ATOM 1826 N N . TYR A 1 229 ? 3.501 -5.411 -9.992 1.00 98.44 229 TYR A N 1
ATOM 1827 C CA . TYR A 1 229 ? 4.947 -5.249 -10.116 1.00 98.44 229 TYR A CA 1
ATOM 1828 C C . TYR A 1 229 ? 5.266 -3.941 -10.848 1.00 98.44 229 TYR A C 1
ATOM 1830 O O . TYR A 1 229 ? 4.853 -3.719 -11.986 1.00 98.44 229 TYR A O 1
ATOM 1838 N N . ALA A 1 230 ? 5.983 -3.046 -10.169 1.00 98.25 230 ALA A N 1
ATOM 1839 C CA . ALA A 1 230 ? 6.279 -1.702 -10.651 1.00 98.25 230 ALA A CA 1
ATOM 1840 C C . ALA A 1 230 ? 7.569 -1.150 -10.034 1.00 98.25 230 ALA A C 1
ATOM 1842 O O . ALA A 1 230 ? 8.032 -1.613 -8.985 1.00 98.25 230 ALA A O 1
ATOM 1843 N N . SER A 1 231 ? 8.118 -0.113 -10.659 1.00 98.12 231 SER A N 1
ATOM 1844 C CA . SER A 1 231 ? 9.299 0.610 -10.202 1.00 98.12 231 SER A CA 1
ATOM 1845 C C . SER A 1 231 ? 9.124 2.134 -10.307 1.00 98.12 231 SER A C 1
ATOM 1847 O O . SER A 1 231 ? 8.032 2.644 -10.570 1.00 98.12 231 SER A O 1
ATOM 1849 N N . SER A 1 232 ? 10.193 2.888 -10.018 1.00 97.44 232 SER A N 1
ATOM 1850 C CA . SER A 1 232 ? 10.191 4.345 -10.215 1.00 97.44 232 SER A CA 1
ATOM 1851 C C . SER A 1 232 ? 10.288 4.715 -11.698 1.00 97.44 232 SER A C 1
ATOM 1853 O O . SER A 1 232 ? 9.756 5.741 -12.106 1.00 97.44 232 SER A O 1
ATOM 1855 N N . GLU A 1 233 ? 10.996 3.886 -12.459 1.00 97.00 233 GLU A N 1
ATOM 1856 C CA . GLU A 1 233 ? 11.283 3.992 -13.885 1.00 97.00 233 GLU A CA 1
ATOM 1857 C C . GLU A 1 233 ? 10.034 3.671 -14.715 1.00 97.00 233 GLU A C 1
ATOM 1859 O O . GLU A 1 233 ? 9.688 4.423 -15.618 1.00 97.00 233 GLU A O 1
ATOM 1864 N N . CYS A 1 234 ? 9.332 2.580 -14.391 1.00 97.56 234 CYS A N 1
ATOM 1865 C CA . CYS A 1 234 ? 8.179 2.110 -15.154 1.00 97.56 234 CYS A CA 1
ATOM 1866 C C . CYS A 1 234 ? 7.245 1.256 -14.279 1.00 97.56 234 CYS A C 1
ATOM 1868 O O . CYS A 1 234 ? 7.671 0.586 -13.339 1.00 97.56 234 CYS A O 1
ATOM 1870 N N . TYR A 1 235 ? 5.947 1.282 -14.573 1.00 98.25 235 TYR A N 1
ATOM 1871 C CA . TYR A 1 235 ? 4.979 0.345 -14.003 1.00 98.25 235 TYR A CA 1
ATOM 1872 C C . TYR A 1 235 ? 4.860 -0.845 -14.954 1.00 98.25 235 TYR A C 1
ATOM 1874 O O . TYR A 1 235 ? 4.482 -0.656 -16.102 1.00 98.25 235 TYR A O 1
ATOM 1882 N N . PHE A 1 236 ? 5.198 -2.053 -14.503 1.00 98.38 236 PHE A N 1
ATOM 1883 C CA . PHE A 1 236 ? 5.419 -3.173 -15.419 1.00 98.38 236 PHE A CA 1
ATOM 1884 C C . PHE A 1 236 ? 4.146 -3.970 -15.692 1.00 98.38 236 PHE A C 1
ATOM 1886 O O . PHE A 1 236 ? 3.777 -4.180 -16.846 1.00 98.38 236 PHE A O 1
ATOM 1893 N N . GLY A 1 237 ? 3.471 -4.430 -14.638 1.00 98.31 237 GLY A N 1
ATOM 1894 C CA . GLY A 1 237 ? 2.350 -5.347 -14.794 1.00 98.31 237 GLY A CA 1
ATOM 1895 C C . GLY A 1 237 ? 1.676 -5.765 -13.495 1.00 98.31 237 GLY A C 1
ATOM 1896 O O . GLY A 1 237 ? 1.948 -5.212 -12.426 1.00 98.31 237 GLY A O 1
ATOM 1897 N N . LEU A 1 238 ? 0.785 -6.750 -13.599 1.00 98.38 238 LEU A N 1
ATOM 1898 C CA . LEU A 1 238 ? -0.031 -7.240 -12.488 1.00 98.38 238 LEU A CA 1
ATOM 1899 C C . LEU A 1 238 ? -0.064 -8.767 -12.411 1.00 98.38 238 LEU A C 1
ATOM 1901 O O . LEU A 1 238 ? 0.231 -9.463 -13.380 1.00 98.38 238 LEU A O 1
ATOM 1905 N N . ASN A 1 239 ? -0.417 -9.283 -11.239 1.00 98.50 239 ASN A N 1
ATOM 1906 C CA . ASN A 1 239 ? -0.686 -10.698 -11.035 1.00 98.50 239 ASN A CA 1
ATOM 1907 C C . ASN A 1 239 ? -2.119 -11.018 -11.488 1.00 98.50 239 ASN A C 1
ATOM 1909 O O . ASN A 1 239 ? -3.082 -10.513 -10.912 1.00 98.50 239 ASN A O 1
ATOM 1913 N N . LEU A 1 240 ? -2.256 -11.869 -12.507 1.00 98.50 240 LEU A N 1
ATOM 1914 C CA . LEU A 1 240 ? -3.558 -12.300 -13.033 1.00 98.50 240 LEU A CA 1
ATOM 1915 C C . LEU A 1 240 ? -4.198 -13.446 -12.229 1.00 98.50 240 LEU A C 1
ATOM 1917 O O . LEU A 1 240 ? -5.362 -13.767 -12.451 1.00 98.50 240 LEU A O 1
ATOM 1921 N N . ASN A 1 241 ? -3.462 -14.044 -11.288 1.00 97.94 241 ASN A N 1
ATOM 1922 C CA . ASN A 1 241 ? -3.954 -15.043 -10.343 1.00 97.94 241 ASN A CA 1
ATOM 1923 C C . ASN A 1 241 ? -3.641 -14.606 -8.894 1.00 97.94 241 ASN A C 1
ATOM 1925 O O . ASN A 1 241 ? -2.756 -15.165 -8.242 1.00 97.94 241 ASN A O 1
ATOM 1929 N N . PRO A 1 242 ? -4.338 -13.581 -8.372 1.00 96.75 242 PRO A N 1
ATOM 1930 C CA . PRO A 1 242 ? -3.996 -12.933 -7.107 1.00 96.75 242 PRO A CA 1
ATOM 1931 C C . PRO A 1 242 ? -4.078 -13.838 -5.867 1.00 96.75 242 PRO A C 1
ATOM 1933 O O . PRO A 1 242 ? -3.480 -13.500 -4.849 1.00 96.75 242 PRO A O 1
ATOM 1936 N N . LEU A 1 243 ? -4.797 -14.966 -5.934 1.00 97.25 243 LEU A N 1
ATOM 1937 C CA . LEU A 1 243 ? -4.926 -15.930 -4.832 1.00 97.25 243 LEU A CA 1
ATOM 1938 C C . LEU A 1 243 ? -3.927 -17.100 -4.907 1.00 97.25 243 LEU A C 1
ATOM 1940 O O . LEU A 1 243 ? -4.065 -18.062 -4.148 1.00 97.25 243 LEU A O 1
ATOM 1944 N N . SER A 1 244 ? -2.942 -17.054 -5.810 1.00 96.44 244 SER A N 1
ATOM 1945 C CA . SER A 1 244 ? -1.859 -18.043 -5.845 1.00 96.44 244 SER A CA 1
ATOM 1946 C C . SER A 1 244 ? -1.074 -18.069 -4.528 1.00 96.44 244 SER A C 1
ATOM 1948 O O . SER A 1 244 ? -0.964 -17.054 -3.841 1.00 96.44 244 SER A O 1
ATOM 1950 N N . ASP A 1 245 ? -0.462 -19.212 -4.202 1.00 96.69 245 ASP A N 1
ATOM 1951 C CA . ASP A 1 245 ? 0.509 -19.294 -3.104 1.00 96.69 245 ASP A CA 1
ATOM 1952 C C . ASP A 1 245 ? 1.608 -18.228 -3.314 1.00 96.69 245 ASP A C 1
ATOM 1954 O O . ASP A 1 245 ? 2.054 -18.041 -4.452 1.00 96.69 245 ASP A O 1
ATOM 1958 N N . PRO A 1 246 ? 2.063 -17.519 -2.262 1.00 95.88 246 PRO A N 1
ATOM 1959 C CA . PRO A 1 246 ? 3.128 -16.523 -2.366 1.00 95.88 246 PRO A CA 1
ATOM 1960 C C . PRO A 1 246 ? 4.390 -16.980 -3.113 1.00 95.88 246 PRO A C 1
ATOM 1962 O O . PRO A 1 246 ? 5.078 -16.141 -3.698 1.00 95.88 246 PRO A O 1
ATOM 1965 N N . LYS A 1 247 ? 4.702 -18.284 -3.108 1.00 95.56 247 LYS A N 1
ATOM 1966 C CA . LYS A 1 247 ? 5.855 -18.855 -3.829 1.00 95.56 247 LYS A CA 1
ATOM 1967 C C . LYS A 1 247 ? 5.638 -18.988 -5.345 1.00 95.56 247 LYS A C 1
ATOM 1969 O O . LYS A 1 247 ? 6.615 -19.079 -6.080 1.00 95.56 247 LYS A O 1
ATOM 1974 N N . ASP A 1 248 ? 4.381 -18.995 -5.785 1.00 97.06 248 ASP A N 1
ATOM 1975 C CA . ASP A 1 248 ? 3.958 -19.253 -7.167 1.00 97.06 248 ASP A CA 1
ATOM 1976 C C . ASP A 1 248 ? 3.493 -17.966 -7.883 1.00 97.06 248 ASP A C 1
ATOM 1978 O O . ASP A 1 248 ? 3.015 -18.010 -9.019 1.00 97.06 248 ASP A O 1
ATOM 1982 N N . VAL A 1 249 ? 3.619 -16.803 -7.229 1.00 98.12 249 VAL A N 1
ATOM 1983 C CA . VAL A 1 249 ? 3.219 -15.505 -7.790 1.00 98.12 249 VAL A CA 1
ATOM 1984 C C . VAL A 1 249 ? 3.996 -15.212 -9.072 1.00 98.12 249 VAL A C 1
ATOM 1986 O O . VAL A 1 249 ? 5.224 -15.122 -9.071 1.00 98.12 249 VAL A O 1
ATOM 1989 N N . CYS A 1 250 ? 3.253 -14.970 -10.150 1.00 98.00 250 CYS A N 1
ATOM 1990 C CA . CYS A 1 250 ? 3.776 -14.522 -11.434 1.00 98.00 250 CYS A CA 1
ATOM 1991 C C . CYS A 1 250 ? 3.146 -13.175 -11.805 1.00 98.00 250 CYS A C 1
ATOM 1993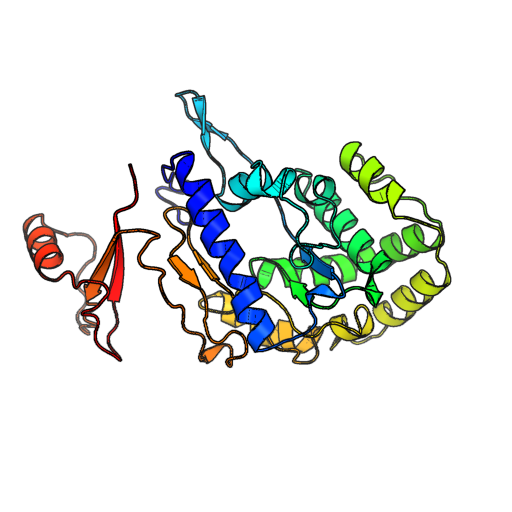 O O . CYS A 1 250 ? 1.957 -12.953 -11.577 1.00 98.00 250 CYS A O 1
ATOM 1995 N N . TYR A 1 251 ? 3.930 -12.284 -12.412 1.00 98.62 251 TYR A N 1
ATOM 1996 C CA . TYR A 1 251 ? 3.442 -10.997 -12.904 1.00 98.62 251 TYR A CA 1
ATOM 1997 C C . TYR A 1 251 ? 3.401 -11.001 -14.429 1.00 98.62 251 TYR A C 1
ATOM 1999 O O . TYR A 1 251 ? 4.400 -11.296 -15.082 1.00 98.62 251 TYR A O 1
ATOM 2007 N N . THR A 1 252 ? 2.255 -10.639 -14.995 1.00 98.69 252 THR A N 1
ATOM 2008 C CA . THR A 1 252 ? 2.090 -10.444 -16.435 1.00 98.69 252 THR A CA 1
ATOM 2009 C C . THR A 1 252 ? 2.369 -8.986 -16.763 1.00 98.69 252 THR A C 1
ATOM 2011 O O . THR A 1 252 ? 1.648 -8.095 -16.307 1.00 98.69 252 THR A O 1
ATOM 2014 N N . LEU A 1 253 ? 3.426 -8.739 -17.539 1.00 98.69 253 LEU A N 1
ATOM 2015 C CA . LEU A 1 253 ? 3.752 -7.403 -18.029 1.00 98.69 253 LEU A CA 1
ATOM 2016 C C . LEU A 1 253 ? 2.650 -6.917 -18.974 1.00 98.69 253 LEU A C 1
ATOM 2018 O O . LEU A 1 253 ? 2.149 -7.685 -19.795 1.00 98.69 253 LEU A O 1
ATOM 2022 N N . ILE A 1 254 ? 2.281 -5.642 -18.860 1.00 98.38 254 ILE A N 1
ATOM 2023 C CA . ILE A 1 254 ? 1.247 -5.027 -19.693 1.00 98.38 254 ILE A CA 1
ATOM 2024 C C . ILE A 1 254 ? 1.917 -4.337 -20.886 1.00 98.38 254 ILE A C 1
ATOM 2026 O O . ILE A 1 254 ? 2.564 -3.308 -20.686 1.00 98.38 254 ILE A O 1
ATOM 2030 N N . PRO A 1 255 ? 1.764 -4.850 -22.126 1.00 97.50 255 PRO A N 1
ATOM 2031 C CA . PRO A 1 255 ? 2.584 -4.429 -23.272 1.00 97.50 255 PRO A CA 1
ATOM 2032 C C . PRO A 1 255 ? 2.473 -2.947 -23.656 1.00 97.50 255 PRO A C 1
ATOM 2034 O O . PRO A 1 255 ? 3.289 -2.441 -24.413 1.00 97.50 255 PRO A O 1
ATOM 2037 N N . THR A 1 256 ? 1.462 -2.233 -23.155 1.00 97.12 256 THR A N 1
ATOM 2038 C CA . THR A 1 256 ? 1.250 -0.802 -23.419 1.00 97.12 256 THR A CA 1
ATOM 2039 C C . THR A 1 256 ? 1.976 0.125 -22.438 1.00 97.12 256 THR A C 1
ATOM 2041 O O . THR A 1 256 ? 1.841 1.346 -22.546 1.00 97.12 256 THR A O 1
ATOM 2044 N N . MET A 1 257 ? 2.688 -0.425 -21.448 1.00 97.75 257 MET A N 1
ATOM 2045 C CA . MET A 1 257 ? 3.332 0.353 -20.381 1.00 97.75 257 MET A CA 1
ATOM 2046 C C . MET A 1 257 ? 4.726 0.864 -20.747 1.00 97.75 257 MET A C 1
ATOM 2048 O O . MET A 1 257 ? 5.100 1.959 -20.338 1.00 97.75 257 MET A O 1
ATOM 2052 N N . ALA A 1 258 ? 5.483 0.080 -21.505 1.00 98.06 258 ALA A N 1
ATOM 2053 C CA . ALA A 1 258 ? 6.789 0.416 -22.058 1.00 98.06 258 ALA A CA 1
ATOM 2054 C C . ALA A 1 258 ? 7.119 -0.597 -23.162 1.00 98.06 258 ALA A C 1
ATOM 2056 O O . ALA A 1 258 ? 6.437 -1.615 -23.297 1.00 98.06 258 ALA A O 1
ATOM 2057 N N . TYR A 1 259 ? 8.172 -0.334 -23.929 1.00 98.19 259 TYR A N 1
ATOM 2058 C CA . TYR A 1 259 ? 8.775 -1.369 -24.759 1.00 98.19 259 TYR A CA 1
ATOM 2059 C C . TYR A 1 259 ? 9.698 -2.223 -23.880 1.00 98.19 259 TYR A C 1
ATOM 2061 O O . TYR A 1 259 ? 10.567 -1.685 -23.187 1.00 98.19 259 TYR A O 1
ATOM 2069 N N . PHE A 1 260 ? 9.437 -3.532 -23.850 1.00 98.50 260 PHE A N 1
ATOM 2070 C CA . PHE A 1 260 ? 10.083 -4.486 -22.951 1.00 98.50 260 PHE A CA 1
ATOM 2071 C C . PHE A 1 260 ? 10.997 -5.431 -23.718 1.00 98.50 260 PHE A C 1
ATOM 2073 O O . PHE A 1 260 ? 10.551 -6.137 -24.624 1.00 98.50 260 PHE A O 1
ATOM 2080 N N . GLU A 1 261 ? 12.243 -5.485 -23.274 1.00 97.94 261 GLU A N 1
ATOM 2081 C CA . GLU A 1 261 ? 13.281 -6.368 -23.787 1.00 97.94 261 GLU A CA 1
ATOM 2082 C C . GLU A 1 261 ? 13.902 -7.153 -22.633 1.00 97.94 261 GLU A C 1
ATOM 2084 O O . GLU A 1 261 ? 13.803 -6.778 -21.460 1.00 97.94 261 GLU A O 1
ATOM 2089 N N . PHE A 1 262 ? 14.532 -8.272 -22.965 1.00 97.81 262 PHE A N 1
ATOM 2090 C CA . PHE A 1 262 ? 15.016 -9.232 -21.986 1.00 97.81 262 PHE A CA 1
ATOM 2091 C C . PHE A 1 262 ? 16.419 -9.692 -22.353 1.00 97.81 262 PHE A C 1
ATOM 2093 O O . PHE A 1 262 ? 16.610 -10.335 -23.384 1.00 97.81 262 PHE A O 1
ATOM 2100 N N . LEU A 1 263 ? 17.392 -9.399 -21.490 1.00 95.44 263 LEU A N 1
ATOM 2101 C CA . LEU A 1 263 ? 18.765 -9.877 -21.636 1.00 95.44 263 LEU A CA 1
ATOM 2102 C C . LEU A 1 263 ? 18.892 -11.259 -20.972 1.00 95.44 263 LEU A C 1
ATOM 2104 O O . LEU A 1 263 ? 18.665 -11.359 -19.763 1.00 95.44 263 LEU A O 1
ATOM 2108 N N . PRO A 1 264 ? 19.218 -12.340 -21.706 1.00 93.75 264 PRO A N 1
ATOM 2109 C CA . PRO A 1 264 ? 19.357 -13.671 -21.121 1.00 93.75 264 PRO A CA 1
ATOM 2110 C C . PRO A 1 264 ? 20.434 -13.724 -20.027 1.00 93.75 264 PRO A C 1
ATOM 2112 O O . PRO A 1 264 ? 21.575 -13.321 -20.236 1.00 93.75 264 PRO A O 1
ATOM 2115 N N . VAL A 1 265 ? 20.100 -14.288 -18.863 1.00 91.06 265 VAL A N 1
ATOM 2116 C CA . VAL A 1 265 ? 21.063 -14.474 -17.768 1.00 91.06 265 VAL A CA 1
ATOM 2117 C C . VAL A 1 265 ? 21.673 -15.869 -17.859 1.00 91.06 265 VAL A C 1
ATOM 2119 O O . VAL A 1 265 ? 21.073 -16.876 -17.477 1.00 91.06 265 VAL A O 1
ATOM 2122 N N . HIS A 1 266 ? 22.912 -15.943 -18.338 1.00 82.44 266 HIS A N 1
ATOM 2123 C CA . HIS A 1 266 ? 23.695 -17.173 -18.322 1.00 82.44 266 HIS A CA 1
ATOM 2124 C C . HIS A 1 266 ? 24.441 -17.301 -16.991 1.00 82.44 266 HIS A C 1
ATOM 2126 O O . HIS A 1 266 ? 25.482 -16.678 -16.786 1.00 82.44 266 HIS A O 1
ATOM 2132 N N . ARG A 1 267 ? 23.940 -18.137 -16.071 1.00 63.41 267 ARG A N 1
ATOM 2133 C CA . ARG A 1 267 ? 24.670 -18.498 -14.842 1.00 63.41 267 ARG A CA 1
ATOM 2134 C C . ARG A 1 267 ? 25.871 -19.393 -15.177 1.00 63.41 267 ARG A C 1
ATOM 2136 O O . ARG A 1 267 ? 25.830 -20.603 -14.975 1.00 63.41 267 ARG A O 1
ATOM 2143 N N . ASN A 1 268 ? 26.944 -18.814 -15.707 1.00 54.03 268 ASN A N 1
ATOM 2144 C CA . ASN A 1 268 ? 28.225 -19.504 -15.817 1.00 54.03 268 ASN A CA 1
ATOM 2145 C C . ASN A 1 268 ? 28.912 -19.519 -14.441 1.00 54.03 268 ASN A C 1
ATOM 2147 O O . ASN A 1 268 ? 29.119 -18.475 -13.833 1.00 54.03 268 ASN A O 1
ATOM 2151 N N . ASN A 1 269 ? 29.324 -20.699 -13.968 1.00 41.97 269 ASN A N 1
ATOM 2152 C CA . ASN A 1 269 ? 30.091 -20.910 -12.724 1.00 41.97 269 ASN A CA 1
ATOM 2153 C C . ASN A 1 269 ? 31.539 -20.352 -12.772 1.00 41.97 269 ASN A C 1
ATOM 2155 O O . ASN A 1 269 ? 32.423 -20.849 -12.075 1.00 41.97 269 ASN A O 1
ATOM 2159 N N . GLY A 1 270 ? 31.818 -19.351 -13.607 1.00 45.75 270 GLY A N 1
ATOM 2160 C CA . GLY A 1 270 ? 33.132 -18.733 -13.756 1.00 45.75 270 GLY A CA 1
ATOM 2161 C C . GLY A 1 270 ? 33.072 -17.274 -13.332 1.00 45.75 270 GLY A C 1
ATOM 2162 O O . GLY A 1 270 ? 32.310 -16.504 -13.902 1.00 45.75 270 GLY A O 1
ATOM 2163 N N . VAL A 1 271 ? 33.872 -16.904 -12.334 1.00 45.94 271 VAL A N 1
ATOM 2164 C CA . VAL A 1 271 ? 34.054 -15.523 -11.875 1.00 45.94 271 VAL A CA 1
ATOM 2165 C C . VAL A 1 271 ? 34.530 -14.662 -13.049 1.00 45.94 271 VAL A C 1
ATOM 2167 O O . VAL A 1 271 ? 35.709 -14.679 -13.395 1.00 45.94 271 VAL A O 1
ATOM 2170 N N . THR A 1 272 ? 33.623 -13.915 -13.671 1.00 47.56 272 THR A N 1
ATOM 2171 C CA . THR A 1 272 ? 33.977 -12.771 -14.513 1.00 47.56 272 THR A CA 1
ATOM 2172 C C . THR A 1 272 ? 33.915 -11.521 -13.651 1.00 47.56 272 THR A C 1
ATOM 2174 O O . THR A 1 272 ? 32.870 -11.188 -13.096 1.00 47.56 272 THR A O 1
ATOM 2177 N N . ASP A 1 273 ? 35.068 -10.876 -13.497 1.00 42.72 273 ASP A N 1
ATOM 2178 C CA . ASP A 1 273 ? 35.245 -9.615 -12.784 1.00 42.72 273 ASP A CA 1
ATOM 2179 C C . ASP A 1 273 ? 34.277 -8.544 -13.345 1.00 42.72 273 ASP A C 1
ATOM 2181 O O . ASP A 1 273 ? 34.352 -8.226 -14.536 1.00 42.72 273 ASP A O 1
ATOM 2185 N N . PRO A 1 274 ? 33.348 -7.993 -12.539 1.00 50.69 274 PRO A N 1
ATOM 2186 C CA . PRO A 1 274 ? 32.303 -7.081 -13.015 1.00 50.69 274 PRO A CA 1
ATOM 2187 C C . PRO A 1 274 ? 32.823 -5.694 -13.435 1.00 50.69 274 PRO A C 1
ATOM 2189 O O . PRO A 1 274 ? 32.036 -4.849 -13.861 1.00 50.69 274 PRO A O 1
ATOM 2192 N N . HIS A 1 275 ? 34.128 -5.425 -13.324 1.00 46.25 275 HIS A N 1
ATOM 2193 C CA . HIS A 1 275 ? 34.698 -4.095 -13.550 1.00 46.25 275 HIS A CA 1
ATOM 2194 C C . HIS A 1 275 ? 35.275 -3.823 -14.949 1.00 46.25 275 HIS A C 1
ATOM 2196 O O . HIS A 1 275 ? 35.805 -2.733 -15.170 1.00 46.25 275 HIS A O 1
ATOM 2202 N N . VAL A 1 276 ? 35.131 -4.729 -15.924 1.00 46.22 276 VAL A N 1
ATOM 2203 C CA . VAL A 1 276 ? 35.600 -4.485 -17.305 1.00 46.22 276 VAL A CA 1
ATOM 2204 C C . VAL A 1 276 ? 34.529 -4.850 -18.337 1.00 46.22 276 VAL A C 1
ATOM 2206 O O . VAL A 1 276 ? 34.689 -5.783 -19.115 1.00 46.22 276 VAL A O 1
ATOM 2209 N N . ILE A 1 277 ? 33.439 -4.080 -18.392 1.00 52.72 277 ILE A N 1
ATOM 2210 C CA . ILE A 1 277 ? 32.543 -4.110 -19.558 1.00 52.72 277 ILE A CA 1
ATOM 2211 C C . ILE A 1 277 ? 33.202 -3.263 -20.652 1.00 52.72 277 ILE A C 1
ATOM 2213 O O . ILE A 1 277 ? 33.174 -2.031 -20.630 1.00 52.72 277 ILE A O 1
ATOM 2217 N N . SER A 1 278 ? 33.869 -3.921 -21.601 1.00 54.94 278 SER A N 1
ATOM 2218 C CA . SER A 1 278 ? 34.360 -3.248 -22.811 1.00 54.94 278 SER A CA 1
ATOM 2219 C C . SER A 1 278 ? 33.174 -2.827 -23.697 1.00 54.94 278 SER A C 1
ATOM 2221 O O . SER A 1 278 ? 32.166 -3.526 -23.730 1.00 54.94 278 SER A O 1
ATOM 2223 N N . LYS A 1 279 ? 33.280 -1.734 -24.474 1.00 55.84 279 LYS A N 1
ATOM 2224 C CA . LYS A 1 279 ? 32.237 -1.334 -25.456 1.00 55.84 279 LYS A CA 1
ATOM 2225 C C . LYS A 1 279 ? 31.814 -2.485 -26.385 1.00 55.84 279 LYS A C 1
ATOM 2227 O O . LYS A 1 279 ? 30.643 -2.634 -26.699 1.00 55.84 279 LYS A O 1
ATOM 2232 N N . THR A 1 280 ? 32.768 -3.337 -26.747 1.00 58.50 280 THR A N 1
ATOM 2233 C CA . THR A 1 280 ? 32.581 -4.556 -27.546 1.00 58.50 280 THR A CA 1
ATOM 2234 C C . THR A 1 280 ? 31.736 -5.643 -26.880 1.00 58.50 280 THR A C 1
ATOM 2236 O O . THR A 1 280 ? 31.298 -6.562 -27.567 1.00 58.50 280 THR A O 1
ATOM 2239 N N . GLN A 1 281 ? 31.552 -5.593 -25.561 1.00 59.12 281 GLN A N 1
ATOM 2240 C CA . GLN A 1 281 ? 30.702 -6.523 -24.823 1.00 59.12 281 GLN A CA 1
ATOM 2241 C C . GLN A 1 281 ? 29.245 -6.043 -24.811 1.00 59.12 281 GLN A C 1
ATOM 2243 O O . GLN A 1 281 ? 28.365 -6.833 -25.124 1.00 59.12 281 GLN A O 1
ATOM 2248 N N . TRP A 1 282 ? 29.006 -4.743 -24.605 1.00 60.41 282 TRP A N 1
ATOM 2249 C CA . TRP A 1 282 ? 27.665 -4.150 -24.702 1.00 60.41 282 TRP A CA 1
ATOM 2250 C C . TRP A 1 282 ? 27.040 -4.335 -26.094 1.00 60.41 282 TRP A C 1
ATOM 2252 O O . TRP A 1 282 ? 25.900 -4.758 -26.210 1.00 60.41 282 TRP A O 1
ATOM 2262 N N . GLU A 1 283 ? 27.811 -4.128 -27.169 1.00 60.38 283 GLU A N 1
ATOM 2263 C CA . GLU A 1 283 ? 27.345 -4.359 -28.552 1.00 60.38 283 GLU A CA 1
ATOM 2264 C C . GLU A 1 283 ? 27.030 -5.836 -28.864 1.00 60.38 283 GLU A C 1
ATOM 2266 O O . GLU A 1 283 ? 26.369 -6.139 -29.860 1.00 60.38 283 GLU A O 1
ATOM 2271 N N . LYS A 1 284 ? 27.557 -6.773 -28.067 1.00 62.06 284 LYS A N 1
ATOM 2272 C CA . LYS A 1 284 ? 27.208 -8.197 -28.158 1.00 62.06 284 LYS A CA 1
ATOM 2273 C C . LYS A 1 284 ? 25.960 -8.504 -27.338 1.00 62.06 284 LYS A C 1
ATOM 2275 O O . LYS A 1 284 ? 25.090 -9.188 -27.854 1.00 62.06 284 LYS A O 1
ATOM 2280 N N . GLU A 1 285 ? 25.857 -7.955 -26.131 1.00 64.44 285 GLU A N 1
ATOM 2281 C CA . GLU A 1 285 ? 24.692 -8.099 -25.248 1.00 64.44 285 GLU A CA 1
ATOM 2282 C C . GLU A 1 285 ? 23.427 -7.468 -25.866 1.00 64.44 285 GLU A C 1
ATOM 2284 O O . GLU A 1 285 ? 22.358 -8.065 -25.817 1.00 64.44 285 GLU A O 1
ATOM 2289 N N . GLU A 1 286 ? 23.544 -6.331 -26.563 1.00 62.22 286 GLU A N 1
AT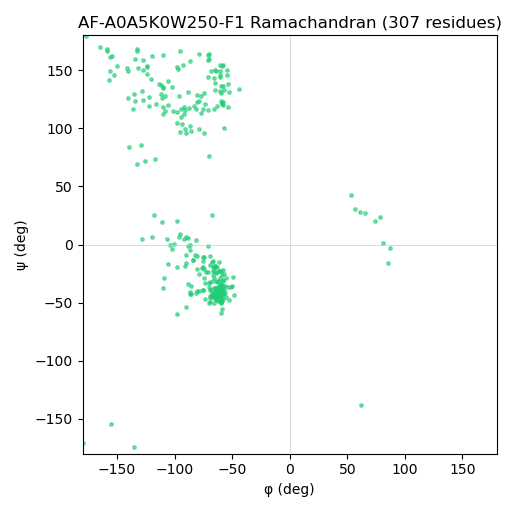OM 2290 C CA . GLU A 1 286 ? 22.430 -5.706 -27.300 1.00 62.22 286 GLU A CA 1
ATOM 2291 C C . GLU A 1 286 ? 21.902 -6.604 -28.434 1.00 62.22 286 GLU A C 1
ATOM 2293 O O . GLU A 1 286 ? 20.705 -6.641 -28.700 1.00 62.22 286 GLU A O 1
ATOM 2298 N N . LYS A 1 287 ? 22.773 -7.404 -29.066 1.00 69.44 287 LYS A N 1
ATOM 2299 C CA . LYS A 1 287 ? 22.369 -8.392 -30.085 1.00 69.44 287 LYS A CA 1
ATOM 2300 C C . LYS A 1 287 ? 21.696 -9.634 -29.497 1.00 69.44 287 LYS A C 1
ATOM 2302 O O . LYS A 1 287 ? 21.186 -10.448 -30.263 1.00 69.44 287 LYS A O 1
ATOM 2307 N N . GLU A 1 288 ? 21.734 -9.801 -28.178 1.00 82.94 288 GLU A N 1
ATOM 2308 C CA . GLU A 1 288 ? 21.154 -10.938 -27.460 1.00 82.94 288 GLU A CA 1
ATOM 2309 C C . GLU A 1 288 ? 19.823 -10.597 -26.778 1.00 82.94 288 GLU A C 1
ATOM 2311 O O . GLU A 1 288 ? 19.189 -11.495 -26.221 1.00 82.94 288 GLU A O 1
ATOM 2316 N N . LEU A 1 289 ? 19.377 -9.336 -26.839 1.00 93.62 289 LEU A N 1
ATOM 2317 C CA . LEU A 1 289 ? 18.070 -8.943 -26.326 1.00 93.62 289 LEU A CA 1
ATOM 2318 C C . LEU A 1 289 ? 16.955 -9.704 -27.044 1.00 93.62 289 LEU A C 1
ATOM 2320 O O . LEU A 1 289 ? 16.953 -9.877 -28.264 1.00 93.62 289 LEU A O 1
ATOM 2324 N N . VAL A 1 290 ? 15.998 -10.160 -26.248 1.00 96.38 290 VAL A N 1
ATOM 2325 C CA . VAL A 1 290 ? 14.820 -10.891 -26.704 1.00 96.38 290 VAL A CA 1
ATOM 2326 C C . VAL A 1 290 ? 13.583 -10.034 -26.453 1.00 96.38 290 VAL A C 1
ATOM 2328 O O . VAL A 1 290 ? 13.462 -9.413 -25.394 1.00 96.38 290 VAL A O 1
ATOM 2331 N N . GLU A 1 291 ? 12.659 -9.998 -27.412 1.00 97.19 291 GLU A N 1
ATOM 2332 C CA . GLU A 1 291 ? 11.393 -9.276 -27.270 1.00 97.19 291 GLU A CA 1
ATOM 2333 C C . GLU A 1 291 ? 10.456 -9.955 -26.256 1.00 97.19 291 GLU A C 1
ATOM 2335 O O . GLU A 1 291 ? 10.559 -11.153 -25.976 1.00 97.19 291 GLU A O 1
ATOM 2340 N N . LEU A 1 292 ? 9.478 -9.203 -25.736 1.00 97.75 292 LEU A N 1
ATOM 2341 C CA . LEU A 1 292 ? 8.496 -9.695 -24.757 1.00 97.75 292 LEU A CA 1
ATOM 2342 C C . LEU A 1 292 ? 7.796 -11.001 -25.157 1.00 97.75 292 LEU A C 1
ATOM 2344 O O . LEU A 1 292 ? 7.500 -11.820 -24.289 1.00 97.75 292 LEU A O 1
ATOM 2348 N N . VAL A 1 293 ? 7.507 -11.193 -26.444 1.00 97.69 293 VAL A N 1
ATOM 2349 C CA . VAL A 1 293 ? 6.794 -12.382 -26.943 1.00 97.69 293 VAL A CA 1
ATOM 2350 C C . VAL A 1 293 ? 7.709 -13.585 -27.191 1.00 97.69 293 VAL A C 1
ATOM 2352 O O . VAL A 1 293 ? 7.208 -14.699 -27.327 1.00 97.69 293 VAL A O 1
ATOM 2355 N N . ASP A 1 294 ? 9.027 -13.375 -27.199 1.00 97.62 294 ASP A N 1
ATOM 2356 C CA . ASP A 1 294 ? 10.028 -14.375 -27.588 1.00 97.62 294 ASP A CA 1
ATOM 2357 C C . ASP A 1 294 ? 10.775 -14.990 -26.389 1.00 97.62 294 ASP A C 1
ATOM 2359 O O . ASP A 1 294 ? 11.632 -15.870 -26.550 1.00 97.62 294 ASP A O 1
ATOM 2363 N N . VAL A 1 295 ? 10.448 -14.563 -25.164 1.00 97.38 295 VAL A N 1
ATOM 2364 C CA . VAL A 1 295 ? 10.990 -15.159 -23.935 1.00 97.38 295 VAL A CA 1
ATOM 2365 C C . VAL A 1 295 ? 10.619 -16.640 -23.824 1.00 97.38 295 VAL A C 1
ATOM 2367 O O . VAL A 1 295 ? 9.525 -17.076 -24.186 1.00 97.38 295 VAL A O 1
ATOM 2370 N N . LYS A 1 296 ? 11.538 -17.448 -23.287 1.00 96.81 296 LYS A N 1
ATOM 2371 C CA . LYS A 1 296 ? 11.373 -18.903 -23.181 1.00 96.81 296 LYS A CA 1
ATOM 2372 C C . LYS A 1 296 ? 11.003 -19.312 -21.763 1.00 96.81 296 LYS A C 1
ATOM 2374 O O . LYS A 1 296 ? 11.608 -18.867 -20.789 1.00 96.81 296 LYS A O 1
ATOM 2379 N N . LEU A 1 297 ? 10.029 -20.213 -21.646 1.00 96.94 297 LEU A N 1
ATOM 2380 C CA . LEU A 1 297 ? 9.610 -20.763 -20.360 1.00 96.94 297 LEU A CA 1
ATOM 2381 C C . LEU A 1 297 ? 10.795 -21.425 -19.636 1.00 96.94 297 LEU A C 1
ATOM 2383 O O . LEU A 1 297 ? 11.525 -22.219 -20.225 1.00 96.94 297 LEU A O 1
ATOM 2387 N N . GLY A 1 298 ? 10.958 -21.115 -18.349 1.00 94.56 298 GLY A N 1
ATOM 2388 C CA . GLY A 1 298 ? 12.020 -21.670 -17.503 1.00 94.56 298 GLY A CA 1
ATOM 2389 C C . GLY A 1 298 ? 13.391 -21.003 -17.655 1.00 94.56 298 GLY A C 1
ATOM 2390 O O . GLY A 1 298 ? 14.334 -21.434 -16.997 1.00 94.56 298 GLY A O 1
ATOM 2391 N N . HIS A 1 299 ? 13.517 -19.970 -18.494 1.00 95.19 299 HIS A N 1
ATOM 2392 C CA . HIS A 1 299 ? 14.743 -19.181 -18.624 1.00 95.19 299 HIS A CA 1
ATOM 2393 C C . HIS A 1 299 ? 14.721 -17.951 -17.702 1.00 95.19 299 HIS A C 1
ATOM 2395 O O . HIS A 1 299 ? 13.658 -17.443 -17.344 1.00 95.19 299 HIS A O 1
ATOM 2401 N N . GLU A 1 300 ? 15.908 -17.468 -17.333 1.00 95.88 300 GLU A N 1
ATOM 2402 C CA . GLU A 1 300 ? 16.098 -16.264 -16.520 1.00 95.88 300 GLU A CA 1
ATOM 2403 C C . GLU A 1 300 ? 16.596 -15.106 -17.389 1.00 95.88 300 GLU A C 1
ATOM 2405 O O . GLU A 1 300 ? 17.442 -15.300 -18.265 1.00 95.88 300 GLU A O 1
ATOM 2410 N N . TYR A 1 301 ? 16.086 -13.903 -17.124 1.00 96.00 301 TYR A N 1
ATOM 2411 C CA . TYR A 1 301 ? 16.389 -12.701 -17.892 1.00 96.00 301 TYR A CA 1
ATOM 2412 C C . TYR A 1 301 ? 16.534 -11.481 -16.979 1.00 96.00 301 TYR A C 1
ATOM 2414 O O . TYR A 1 301 ? 15.852 -11.380 -15.955 1.00 96.00 301 TYR A O 1
ATOM 2422 N N . GLU A 1 302 ? 17.377 -10.534 -17.380 1.00 96.75 302 GLU A N 1
ATOM 2423 C CA . GLU A 1 302 ? 17.370 -9.168 -16.866 1.00 96.75 302 GLU A CA 1
ATOM 2424 C C . GLU A 1 302 ? 16.401 -8.320 -17.700 1.00 96.75 302 GLU A C 1
ATOM 2426 O O . GLU A 1 302 ? 16.415 -8.364 -18.931 1.00 96.75 302 GLU A O 1
ATOM 2431 N N . LEU A 1 303 ? 15.524 -7.577 -17.021 1.00 97.75 303 LEU A N 1
ATOM 2432 C CA . LEU A 1 303 ? 14.517 -6.736 -17.662 1.00 97.75 303 LEU A CA 1
ATOM 2433 C C . LEU A 1 303 ? 15.146 -5.432 -18.166 1.00 97.75 303 LEU A C 1
ATOM 2435 O O . LEU A 1 303 ? 15.667 -4.646 -17.372 1.00 97.75 303 LEU A O 1
ATOM 2439 N N . VAL A 1 304 ? 15.000 -5.169 -19.462 1.00 97.50 304 VAL A N 1
ATOM 2440 C CA . VAL A 1 304 ? 15.379 -3.920 -20.126 1.00 97.50 304 VAL A CA 1
ATOM 2441 C C . VAL A 1 304 ? 14.106 -3.185 -20.539 1.00 97.50 304 VAL A C 1
ATOM 2443 O O . VAL A 1 304 ? 13.153 -3.782 -21.040 1.00 97.50 304 VAL A O 1
ATOM 2446 N N . VAL A 1 305 ? 14.056 -1.878 -20.272 1.00 97.50 305 VAL A N 1
ATOM 2447 C CA . VAL A 1 305 ? 12.867 -1.059 -20.536 1.00 97.50 305 VAL A CA 1
ATOM 2448 C C . VAL A 1 305 ? 13.216 0.183 -21.339 1.00 97.50 305 VAL A C 1
ATOM 2450 O O . VAL A 1 305 ? 14.115 0.938 -20.971 1.00 97.50 305 VAL A O 1
ATOM 2453 N N . THR A 1 306 ? 12.433 0.431 -22.385 1.00 97.88 306 THR A N 1
ATOM 2454 C CA . THR A 1 306 ? 12.402 1.708 -23.100 1.00 97.88 306 THR A CA 1
ATOM 2455 C C . THR A 1 306 ? 11.072 2.398 -22.801 1.00 97.88 306 THR A C 1
ATOM 2457 O O . THR A 1 306 ? 9.999 1.914 -23.172 1.00 97.88 306 THR A O 1
ATOM 2460 N N . THR A 1 307 ? 11.134 3.512 -22.069 1.00 97.62 307 THR A N 1
ATOM 2461 C CA . THR A 1 307 ? 9.959 4.268 -21.607 1.00 97.62 307 THR A CA 1
ATOM 2462 C C . THR A 1 307 ? 9.612 5.416 -22.552 1.00 97.62 307 THR A C 1
ATOM 2464 O O . THR A 1 307 ? 10.414 5.812 -23.396 1.00 97.62 307 THR A O 1
ATOM 2467 N N . PHE A 1 308 ? 8.422 5.989 -22.385 1.00 95.12 308 PHE A N 1
ATOM 2468 C CA . PHE A 1 308 ? 7.989 7.163 -23.140 1.00 95.12 308 PHE A CA 1
ATOM 2469 C C . PHE A 1 308 ? 8.855 8.397 -22.826 1.00 95.12 308 PHE A C 1
ATOM 2471 O O . PHE A 1 308 ? 9.365 8.532 -21.708 1.00 95.12 308 PHE A O 1
ATOM 2478 N N . ALA A 1 309 ? 9.009 9.271 -23.826 1.00 78.44 309 ALA A N 1
ATOM 2479 C CA . ALA A 1 309 ? 9.787 10.511 -23.783 1.00 78.44 309 ALA A CA 1
ATOM 2480 C C . ALA A 1 309 ? 8.887 11.749 -23.854 1.00 78.44 309 ALA A C 1
ATOM 2482 O O . ALA A 1 309 ? 7.834 11.669 -24.530 1.00 78.44 309 ALA A O 1
#

Radius of gyration: 21.85 Å; Cα contacts (8 Å, |Δi|>4): 486; chains: 1; bounding box: 55×45×56 Å

Organism: NCBI:txid210225

pLDDT: mean 94.56, std 11.2, range [41.97, 98.88]